Protein 9CG2 (pdb70)

Sequence (358 aa):
HMYELTEDFKLRKITKYELDGVDEREDLLVIPPSSKAGPCGNGCLFCYLLQNPPEMIYRVARHDTLNDPTLEERIRRYARKHYDLWIRVTDTSGNVKFDENRIKSLYEAGLDEIQISVHTTKKDVRIKLMRNRHAGKLIDLLPLVAKHFRTIADIILTPGFNVDDIGEIIEDLDSMGVHEVRLFPVGVTKYNRFEIRPLTKEELSYVKEVALEKDKELGIKVVIPPIFLALLGEFTTGLEPFNIEPEFPTYIFTGELAYPEMKRLFPRIKVVMVKNEFFGGNIGTAGLLTGRDVLREVERLPEVDFGLILLPELMFYGDMTLDGWRRQDLFSSKILIEKGYIVETALEPTEIPKVIEKIS

Nearest PDB structures (foldseek):
  7qbt-assembly2_B  TM=7.310E-01  e=9.230E-13  Methanosarcina acetivorans
  7qbu-assembly2_B  TM=7.256E-01  e=9.230E-13  Methanosarcina acetivorans
  7qbt-assembly3_C  TM=7.275E-01  e=2.037E-12  Methanosarcina acetivorans
  7qbv-assembly2_B  TM=7.114E-01  e=1.178E-12  Methanosarcina acetivorans
  7qbv-assembly4_D  TM=7.253E-01  e=6.095E-12  Methanosarcina acetivorans

InterPro domains:
  IPR006638 Elp3/MiaA/NifB-like, radical SAM core domain [SM00729] (29-208)
  IPR007549 Domain of unknown function DUF512 [PF04459] (248-331)
  IPR013785 Aldolase-type TIM barrel [G3DSA:3.20.20.70] (63-224)
  IPR014494 Predicted Fe-S oxidoreductase, NifB/MoaA-like family, euryarchaeota type [PIRSF018654] (4-357)
  IPR045375 Putative radical SAM, middle domain [PF19238] (37-162)
  IPR058240 Radical SAM superfamily [SSF102114] (39-202)

B-factor: mean 23.6, std 13.21, range [7.97, 91.38]

Structure (mmCIF, N/CA/C/O backbone):
data_9CG2
#
_entry.id   9CG2
#
_cell.length_a   50.882
_cell.length_b   80.454
_cell.length_c   98.431
_cell.angle_alpha   90.00
_cell.angle_beta   90.00
_cell.angle_gamma   90.00
#
_symmetry.space_group_name_H-M   'P 2 21 21'
#
loop_
_entity.id
_entity.type
_entity.pdbx_description
1 polymer 'Elp3/MiaA/NifB-like radical SAM core domain-containing protein'
2 non-polymer 'POTASSIUM ION'
3 non-polymer COBALAMIN
4 non-polymer "5'-DEOXYADENOSINE"
5 non-polymer 'IRON/SULFUR CLUSTER'
6 non-polymer S-ADENOSYL-L-HOMOCYSTEINE
7 water water
#
loop_
_atom_site.group_PDB
_atom_site.id
_atom_site.type_symbol
_atom_site.label_atom_id
_atom_site.label_alt_id
_atom_site.label_comp_id
_atom_site.label_asym_id
_atom_site.label_entity_id
_atom_site.label_seq_id
_atom_site.pdbx_PDB_ins_code
_atom_site.Cartn_x
_atom_site.Cartn_y
_atom_site.Cartn_z
_atom_site.occupancy
_atom_site.B_iso_or_equiv
_atom_site.auth_seq_id
_atom_site.auth_comp_id
_atom_site.auth_asym_id
_atom_site.auth_atom_id
_atom_site.pdbx_PDB_model_num
ATOM 1 N N . HIS A 1 1 ? 16.261 3.071 27.499 1.00 39.32 0 HIS A N 1
ATOM 2 C CA . HIS A 1 1 ? 16.507 2.199 28.642 1.00 48.00 0 HIS A CA 1
ATOM 3 C C . HIS A 1 1 ? 17.264 2.924 29.756 1.00 43.29 0 HIS A C 1
ATOM 4 O O . HIS A 1 1 ? 18.481 2.799 29.887 1.00 39.41 0 HIS A O 1
ATOM 11 N N . MET A 1 2 ? 16.529 3.686 30.558 1.00 32.03 1 MET A N 1
ATOM 12 C CA . MET A 1 2 ? 17.106 4.524 31.596 1.00 33.11 1 MET A CA 1
ATOM 13 C C . MET A 1 2 ? 16.154 4.534 32.776 1.00 21.43 1 MET A C 1
ATOM 14 O O . MET A 1 2 ? 15.081 3.927 32.739 1.00 33.52 1 MET A O 1
ATOM 19 N N . TYR A 1 3 ? 16.523 5.274 33.813 1.00 19.23 2 TYR A N 1
ATOM 20 C CA . TYR A 1 3 ? 15.732 5.291 35.030 1.00 27.93 2 TYR A CA 1
ATOM 21 C C . TYR A 1 3 ? 15.625 6.712 35.556 1.00 29.27 2 TYR A C 1
ATOM 22 O O . TYR A 1 3 ? 16.496 7.554 35.313 1.00 24.17 2 TYR A O 1
ATOM 31 N N . GLU A 1 4 ? 14.548 6.972 36.288 1.00 20.28 3 GLU A N 1
ATOM 32 C CA . GLU A 1 4 ? 14.460 8.176 37.090 1.00 21.24 3 GLU A CA 1
ATOM 33 C C . GLU A 1 4 ? 14.044 7.797 38.503 1.00 32.05 3 GLU A C 1
ATOM 34 O O . GLU A 1 4 ? 13.461 6.734 38.744 1.00 27.20 3 GLU A O 1
ATOM 40 N N . LEU A 1 5 ? 14.396 8.665 39.445 1.00 19.20 4 LEU A N 1
ATOM 41 C CA . LEU A 1 5 ? 14.009 8.477 40.833 1.00 24.03 4 LEU A CA 1
ATOM 42 C C . LEU A 1 5 ? 12.599 9.021 41.039 1.00 38.61 4 LEU A C 1
ATOM 43 O O . LEU A 1 5 ? 12.277 10.112 40.558 1.00 33.98 4 LEU A O 1
ATOM 48 N N . THR A 1 6 ? 11.758 8.255 41.732 1.00 27.91 5 THR A N 1
ATOM 49 C CA . THR A 1 6 ? 10.390 8.661 42.021 1.00 32.08 5 THR A CA 1
ATOM 50 C C . THR A 1 6 ? 10.342 9.483 43.304 1.00 37.37 5 THR A C 1
ATOM 51 O O . THR A 1 6 ? 11.323 9.594 44.043 1.00 32.97 5 THR A O 1
ATOM 55 N N . GLU A 1 7 ? 9.162 10.051 43.572 1.00 32.71 6 GLU A N 1
ATOM 56 C CA . GLU A 1 7 ? 8.978 10.851 44.778 1.00 37.80 6 GLU A CA 1
ATOM 57 C C . GLU A 1 7 ? 9.258 10.041 46.037 1.00 39.53 6 GLU A C 1
ATOM 58 O O . GLU A 1 7 ? 9.775 10.581 47.022 1.00 40.07 6 GLU A O 1
ATOM 64 N N . ASP A 1 8 ? 8.936 8.747 46.026 1.00 47.14 7 ASP A N 1
ATOM 65 C CA . ASP A 1 8 ? 9.183 7.881 47.172 1.00 49.26 7 ASP A CA 1
ATOM 66 C C . ASP A 1 8 ? 10.493 7.104 47.044 1.00 49.11 7 ASP A C 1
ATOM 67 O O . ASP A 1 8 ? 10.613 5.993 47.576 1.00 48.09 7 ASP A O 1
ATOM 72 N N . PHE A 1 9 ? 11.471 7.670 46.331 1.00 32.86 8 PHE A N 1
ATOM 73 C CA . PHE A 1 9 ? 12.848 7.183 46.309 1.00 34.37 8 PHE A CA 1
ATOM 74 C C . PHE A 1 9 ? 12.973 5.804 45.665 1.00 36.12 8 PHE A C 1
ATOM 75 O O . PHE A 1 9 ? 13.891 5.046 45.987 1.00 42.24 8 PHE A O 1
ATOM 83 N N . LYS A 1 10 ? 12.069 5.460 44.754 1.00 27.53 9 LYS A N 1
ATOM 84 C CA . LYS A 1 10 ? 12.153 4.216 44.001 1.00 34.92 9 LYS A CA 1
ATOM 85 C C . LYS A 1 10 ? 12.601 4.500 42.570 1.00 35.22 9 LYS A C 1
ATOM 86 O O . LYS A 1 10 ? 12.598 5.644 42.111 1.00 35.20 9 LYS A O 1
ATOM 92 N N . LEU A 1 11 ? 13.007 3.442 41.868 1.00 36.26 10 LEU A N 1
ATOM 93 C CA . LEU A 1 11 ? 13.392 3.555 40.467 1.00 34.33 10 LEU A CA 1
ATOM 94 C C . LEU A 1 11 ? 12.177 3.399 39.567 1.00 40.16 10 LEU A C 1
ATOM 95 O O . LEU A 1 11 ? 11.253 2.638 39.862 1.00 35.81 10 LEU A O 1
ATOM 100 N N . ARG A 1 12 ? 12.198 4.122 38.451 1.00 31.19 11 ARG A N 1
ATOM 101 C CA . ARG A 1 12 ? 11.161 4.032 37.434 1.00 31.92 11 ARG A CA 1
ATOM 102 C C . ARG A 1 12 ? 11.838 4.078 36.075 1.00 39.98 11 ARG A C 1
ATOM 103 O O . ARG A 1 12 ? 12.513 5.062 35.754 1.00 29.20 11 ARG A O 1
ATOM 111 N N . LYS A 1 13 ? 11.669 3.017 35.287 1.00 35.58 12 LYS A N 1
ATOM 112 C CA . LYS A 1 13 ? 12.210 2.996 33.934 1.00 29.27 12 LYS A CA 1
ATOM 113 C C . LYS A 1 13 ? 11.568 4.089 33.093 1.00 36.43 12 LYS A C 1
ATOM 114 O O . LYS A 1 13 ? 10.365 4.346 33.195 1.00 31.97 12 LYS A O 1
ATOM 120 N N . ILE A 1 14 ? 12.389 4.750 32.270 1.00 28.07 13 ILE A N 1
ATOM 121 C CA . ILE A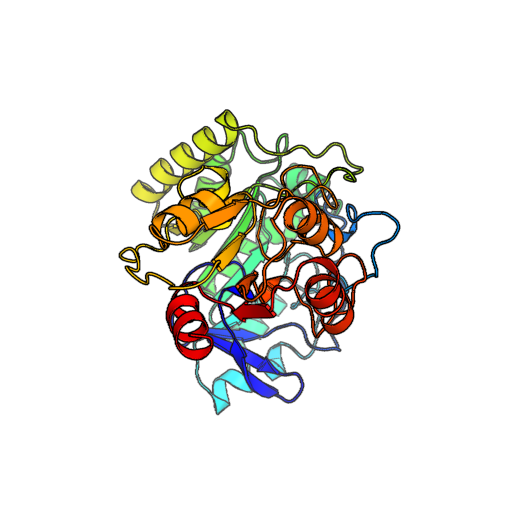 1 14 ? 11.935 5.776 31.343 1.00 29.96 13 ILE A CA 1
ATOM 122 C C . ILE A 1 14 ? 12.586 5.526 29.991 1.00 25.89 13 ILE A C 1
ATOM 123 O O . ILE A 1 14 ? 13.480 4.690 29.846 1.00 33.21 13 ILE A O 1
ATOM 128 N N . THR A 1 15 ? 12.123 6.277 28.999 1.00 30.36 14 THR A N 1
ATOM 129 C CA . THR A 1 15 ? 12.651 6.240 27.644 1.00 35.00 14 THR A CA 1
ATOM 130 C C . THR A 1 15 ? 13.136 7.632 27.258 1.00 22.63 14 THR A C 1
ATOM 131 O O . THR A 1 15 ? 12.827 8.629 27.916 1.00 23.02 14 THR A O 1
ATOM 135 N N . LYS A 1 16 ? 13.893 7.692 26.161 1.00 18.82 15 LYS A N 1
ATOM 136 C CA . LYS A 1 16 ? 14.353 8.976 25.648 1.00 24.06 15 LYS A CA 1
ATOM 137 C C . LYS A 1 16 ? 13.195 9.881 25.241 1.00 27.57 15 LYS A C 1
ATOM 138 O O . LYS A 1 16 ? 13.386 11.097 25.118 1.00 22.20 15 LYS A O 1
ATOM 144 N N . TYR A 1 17 ? 11.997 9.321 25.047 1.00 22.24 16 TYR A N 1
ATOM 145 C CA . TYR A 1 17 ? 10.836 10.139 24.719 1.00 23.32 16 TYR A CA 1
ATOM 146 C C . TYR A 1 17 ? 10.342 10.962 25.904 1.00 22.52 16 TYR A C 1
ATOM 147 O O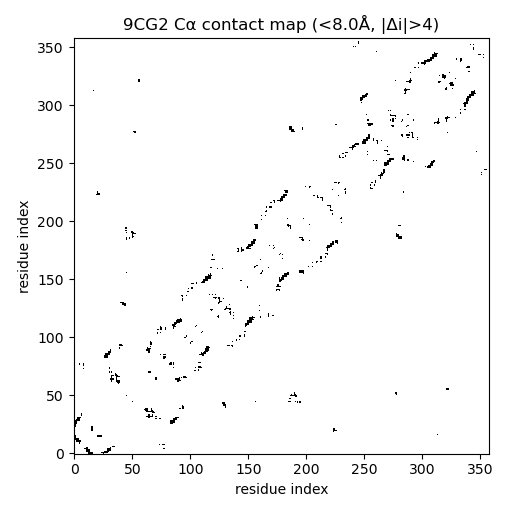 . TYR A 1 17 ? 9.560 11.894 25.704 1.00 28.23 16 TYR A O 1
ATOM 156 N N . GLU A 1 18 ? 10.779 10.656 27.123 1.00 20.95 17 GLU A N 1
ATOM 157 C CA . GLU A 1 18 ? 10.475 11.514 28.261 1.00 26.89 17 GLU A CA 1
ATOM 158 C C . GLU A 1 18 ? 11.595 12.497 28.566 1.00 26.21 17 GLU A C 1
ATOM 159 O O . GLU A 1 18 ? 11.462 13.292 29.501 1.00 21.62 17 GLU A O 1
ATOM 165 N N . LEU A 1 19 ? 12.692 12.446 27.810 1.00 19.81 18 LEU A N 1
ATOM 166 C CA . LEU A 1 19 ? 13.780 13.407 27.922 1.00 18.86 18 LEU A CA 1
ATOM 167 C C . LEU A 1 19 ? 13.918 14.140 26.598 1.00 23.85 18 LEU A C 1
ATOM 168 O O . LEU A 1 19 ? 12.915 14.401 25.924 1.00 26.68 18 LEU A O 1
ATOM 173 N N . ASP A 1 20 ? 15.150 14.445 26.199 1.00 25.51 19 ASP A N 1
ATOM 174 C CA . ASP A 1 20 ? 15.391 15.248 25.004 1.00 27.73 19 ASP A CA 1
ATOM 175 C C . ASP A 1 20 ? 15.641 14.403 23.752 1.00 23.42 19 ASP A C 1
ATOM 176 O O . ASP A 1 20 ? 16.041 14.951 22.718 1.00 32.28 19 ASP A O 1
ATOM 181 N N . GLY A 1 21 ? 15.422 13.088 23.819 1.00 20.08 20 GLY A N 1
ATOM 182 C CA . GLY A 1 21 ? 15.503 12.236 22.650 1.00 25.10 20 GLY A CA 1
ATOM 183 C C . GLY A 1 21 ? 16.874 11.662 22.345 1.00 30.53 20 GLY A C 1
ATOM 184 O O . GLY A 1 21 ? 16.978 10.757 21.501 1.00 21.46 20 GLY A O 1
ATOM 185 N N . VAL A 1 22 ? 17.922 12.155 23.007 1.00 18.60 21 VAL A N 1
ATOM 186 C CA . VAL A 1 22 ? 19.283 11.696 22.763 1.00 15.71 21 VAL A CA 1
ATOM 187 C C . VAL A 1 22 ? 19.482 10.311 23.369 1.00 21.69 21 VAL A C 1
ATOM 188 O O . VAL A 1 22 ? 19.033 10.034 24.488 1.00 24.82 21 VAL A O 1
ATOM 192 N N . ASP A 1 23 ? 20.173 9.436 22.637 1.00 18.70 22 ASP A N 1
ATOM 193 C CA . ASP A 1 23 ? 20.535 8.121 23.156 1.00 22.52 22 ASP A CA 1
ATOM 194 C C . ASP A 1 23 ? 21.551 8.249 24.292 1.00 28.24 22 ASP A C 1
ATOM 195 O O . ASP A 1 23 ? 22.545 8.970 24.171 1.00 25.24 22 ASP A O 1
ATOM 200 N N . GLU A 1 24 ? 21.311 7.536 25.395 1.00 17.86 23 GLU A N 1
ATOM 201 C CA . GLU A 1 24 ? 22.111 7.685 26.607 1.00 22.50 23 GLU A CA 1
ATOM 202 C C . GLU A 1 24 ? 22.648 6.338 27.075 1.00 24.08 23 GLU A C 1
ATOM 203 O O . GLU A 1 24 ? 22.179 5.278 26.653 1.00 26.95 23 GLU A O 1
ATOM 209 N N . ARG A 1 25 ? 23.649 6.389 27.957 1.00 23.10 24 ARG A N 1
ATOM 210 C CA . ARG A 1 25 ? 24.147 5.165 28.572 1.00 25.03 24 ARG A CA 1
ATOM 211 C C . ARG A 1 25 ? 23.029 4.505 29.380 1.00 32.74 24 ARG A C 1
ATOM 212 O O . ARG A 1 25 ? 22.136 5.175 29.912 1.00 23.13 24 ARG A O 1
ATOM 220 N N . GLU A 1 26 ? 23.070 3.173 29.443 1.00 24.56 25 GLU A N 1
ATOM 221 C CA . GLU A 1 26 ? 21.962 2.407 30.004 1.00 40.41 25 GLU A CA 1
ATOM 222 C C . GLU A 1 26 ? 21.927 2.411 31.524 1.00 27.85 25 GLU A C 1
ATOM 223 O O . GLU A 1 26 ? 20.891 2.056 32.099 1.00 35.67 25 GLU A O 1
ATOM 229 N N . ASP A 1 27 ? 23.014 2.804 32.185 1.00 19.92 26 ASP A N 1
ATOM 230 C CA . ASP A 1 27 ? 23.005 2.996 33.625 1.00 25.28 26 ASP A CA 1
ATOM 231 C C . ASP A 1 27 ? 22.623 4.424 34.039 1.00 23.84 26 ASP A C 1
ATOM 232 O O . ASP A 1 27 ? 22.871 4.808 35.188 1.00 22.67 26 ASP A O 1
ATOM 237 N N . LEU A 1 28 ? 22.017 5.211 33.150 1.00 21.48 27 LEU A N 1
ATOM 238 C CA . LEU A 1 28 ? 21.651 6.580 33.507 1.00 19.34 27 LEU A CA 1
ATOM 239 C C . LEU A 1 28 ? 20.475 6.613 34.482 1.00 21.08 27 LEU A C 1
ATOM 240 O O . LEU A 1 28 ? 19.445 5.971 34.251 1.00 19.55 27 LEU A O 1
ATOM 245 N N . LEU A 1 29 ? 20.626 7.384 35.565 1.00 16.32 28 LEU A N 1
ATOM 246 C CA . LEU A 1 29 ? 19.542 7.649 36.513 1.00 24.17 28 LEU A CA 1
ATOM 247 C C . LEU A 1 29 ? 19.354 9.153 36.651 1.00 18.59 28 LEU A C 1
ATOM 248 O O . LEU A 1 29 ? 20.265 9.857 37.104 1.00 20.21 28 LEU A O 1
ATOM 253 N N . VAL A 1 30 ? 18.178 9.638 36.270 1.00 22.99 29 VAL A 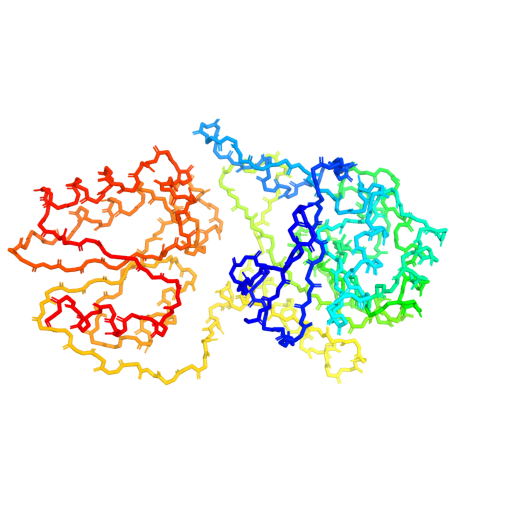N 1
ATOM 254 C CA . VAL A 1 30 ? 17.844 11.057 36.333 1.00 18.25 29 VAL A CA 1
ATOM 255 C C . VAL A 1 30 ? 17.185 11.358 37.671 1.00 23.27 29 VAL A C 1
ATOM 256 O O . VAL A 1 30 ? 16.253 10.657 38.075 1.00 23.84 29 VAL A O 1
ATOM 260 N N . ILE A 1 31 ? 17.663 12.394 38.363 1.00 15.99 30 ILE A N 1
ATOM 261 C CA . ILE A 1 31 ? 17.038 12.813 39.619 1.00 20.34 30 ILE A CA 1
ATOM 262 C C . ILE A 1 31 ? 16.131 14.000 39.316 1.00 30.53 30 ILE A C 1
ATOM 263 O O . ILE A 1 31 ? 16.610 15.140 39.254 1.00 28.64 30 ILE A O 1
ATOM 268 N N . PRO A 1 32 ? 14.839 13.789 39.106 1.00 21.90 31 PRO A N 1
ATOM 269 C CA . PRO A 1 32 ? 13.971 14.888 38.700 1.00 27.44 31 PRO A CA 1
ATOM 270 C C . PRO A 1 32 ? 13.614 15.744 39.899 1.00 22.35 31 PRO A C 1
ATOM 271 O O . PRO A 1 32 ? 13.889 15.358 41.046 1.00 26.23 31 PRO A O 1
ATOM 275 N N . PRO A 1 33 ? 13.031 16.922 39.686 1.00 28.80 32 PRO A N 1
ATOM 276 C CA . PRO A 1 33 ? 12.582 17.718 40.834 1.00 40.50 32 PRO A CA 1
ATOM 277 C C . PRO A 1 33 ? 11.462 17.001 41.570 1.00 26.33 32 PRO A C 1
ATOM 278 O O . PRO A 1 33 ? 10.611 16.358 40.955 1.00 29.75 32 PRO A O 1
ATOM 282 N N . SER A 1 34 ? 11.490 17.081 42.899 1.00 26.88 33 SER A N 1
ATOM 283 C CA . SER A 1 34 ? 10.429 16.504 43.713 1.00 39.68 33 SER A CA 1
ATOM 284 C C . SER A 1 34 ? 9.277 17.503 43.820 1.00 37.35 33 SER A C 1
ATOM 285 O O . SER A 1 34 ? 9.262 18.545 43.159 1.00 38.37 33 SER A O 1
ATOM 288 N N . SER A 1 35 ? 8.287 17.190 44.655 1.00 41.03 34 SER A N 1
ATOM 289 C CA . SER A 1 35 ? 7.203 18.134 44.890 1.00 47.96 34 SER A CA 1
ATOM 290 C C . SER A 1 35 ? 7.654 19.323 45.725 1.00 46.10 34 SER A C 1
ATOM 291 O O . SER A 1 35 ? 7.005 20.372 45.685 1.00 50.68 34 SER A O 1
ATOM 294 N N . LYS A 1 36 ? 8.759 19.188 46.460 1.00 43.80 35 LYS A N 1
ATOM 295 C CA . LYS A 1 36 ? 9.316 20.266 47.268 1.00 50.67 35 LYS A CA 1
ATOM 296 C C . LYS A 1 36 ? 10.092 21.295 46.448 1.00 38.03 35 LYS A C 1
ATOM 297 O O . LYS A 1 36 ? 10.706 22.196 47.035 1.00 43.43 35 LYS A O 1
ATOM 303 N N . ALA A 1 37 ? 10.075 21.190 45.121 1.00 40.41 36 ALA A N 1
ATOM 304 C CA . ALA A 1 37 ? 10.877 22.047 44.255 1.00 36.34 36 ALA A CA 1
ATOM 305 C C . ALA A 1 37 ? 10.100 23.288 43.834 1.00 41.27 36 ALA A C 1
ATOM 306 O O . ALA A 1 37 ? 8.917 23.210 43.492 1.00 40.58 36 ALA A O 1
ATOM 308 N N . GLY A 1 38 ? 10.787 24.429 43.834 1.00 41.43 37 GLY A N 1
ATOM 309 C CA . GLY A 1 38 ? 10.198 25.681 43.421 1.00 42.47 37 GLY A CA 1
ATOM 310 C C . GLY A 1 38 ? 10.492 26.019 41.971 1.00 43.57 37 GLY A C 1
ATOM 311 O O . GLY A 1 38 ? 10.941 25.175 41.186 1.00 43.86 37 GLY A O 1
ATOM 312 N N . PRO A 1 39 ? 10.241 27.268 41.589 1.00 49.18 38 PRO A N 1
ATOM 313 C CA . PRO A 1 39 ? 10.346 27.653 40.178 1.00 42.64 38 PRO A CA 1
ATOM 314 C C . PRO A 1 39 ? 11.770 27.994 39.747 1.00 45.52 38 PRO A C 1
ATOM 315 O O . PRO A 1 39 ? 12.712 28.063 40.542 1.00 29.84 38 PRO A O 1
ATOM 319 N N . CYS A 1 40 ? 11.899 28.228 38.438 1.00 30.40 39 CYS A N 1
ATOM 320 C CA . CYS A 1 40 ? 13.188 28.490 37.808 1.00 33.96 39 CYS A CA 1
ATOM 321 C C . CYS A 1 40 ? 13.702 29.907 38.034 1.00 30.11 39 CYS A C 1
ATOM 322 O O . CYS A 1 40 ? 14.903 30.147 37.852 1.00 29.67 39 CYS A O 1
ATOM 325 N N . GLY A 1 41 ? 12.829 30.850 38.388 1.00 33.93 40 GLY A N 1
ATOM 326 C CA . GLY A 1 41 ? 13.247 32.230 38.557 1.00 29.17 40 GLY A CA 1
ATOM 327 C C . GLY A 1 41 ? 13.569 32.980 37.281 1.00 25.35 40 GLY A C 1
ATOM 328 O O . GLY A 1 41 ? 14.177 34.053 37.351 1.00 20.40 40 GLY A O 1
ATOM 329 N N . ASN A 1 42 ? 13.184 32.457 36.118 1.00 23.21 41 ASN A N 1
ATOM 330 C CA . ASN A 1 42 ? 13.447 33.119 34.847 1.00 27.45 41 ASN A CA 1
ATOM 331 C C . ASN A 1 42 ? 12.139 33.475 34.154 1.00 28.63 41 ASN A C 1
ATOM 332 O O . ASN A 1 42 ? 11.051 33.045 34.546 1.00 32.86 41 ASN A O 1
ATOM 337 N N . GLY A 1 43 ? 12.272 34.259 33.094 1.00 22.34 42 GLY A N 1
ATOM 338 C CA . GLY A 1 43 ? 11.207 34.458 32.145 1.00 17.22 42 GLY A CA 1
ATOM 339 C C . GLY A 1 43 ? 11.785 34.424 30.749 1.00 20.79 42 GLY A C 1
ATOM 340 O O . GLY A 1 43 ? 11.788 35.442 30.045 1.00 15.62 42 GLY A O 1
ATOM 341 N N . CYS A 1 44 ? 12.290 33.254 30.352 1.00 17.39 43 CYS A N 1
ATOM 342 C CA . CYS A 1 44 ? 12.933 33.109 29.053 1.00 15.18 43 CYS A CA 1
ATOM 343 C C . CYS A 1 44 ? 11.981 33.524 27.939 1.00 12.39 43 CYS A C 1
ATOM 344 O O . CYS A 1 44 ? 10.806 33.150 27.938 1.00 17.18 43 CYS A O 1
ATOM 347 N N . LEU A 1 45 ? 12.507 34.285 26.977 1.00 14.13 44 LEU A N 1
ATOM 348 C CA . LEU A 1 45 ? 11.668 34.820 25.904 1.00 22.34 44 LEU A CA 1
ATOM 349 C C . LEU A 1 45 ? 11.049 33.716 25.057 1.00 23.79 44 LEU A C 1
ATOM 350 O O . LEU A 1 45 ? 9.952 33.897 24.517 1.00 15.68 44 LEU A O 1
ATOM 355 N N . PHE A 1 46 ? 11.741 32.584 24.899 1.00 14.15 45 PHE A N 1
ATOM 356 C CA . PHE A 1 46 ? 11.199 31.459 24.149 1.00 16.64 45 PHE A CA 1
ATOM 357 C C . PHE A 1 46 ? 10.368 30.509 25.002 1.00 21.34 45 PHE A C 1
ATOM 358 O O . PHE A 1 46 ? 9.954 29.459 24.495 1.00 19.45 45 PHE A O 1
ATOM 366 N N . CYS A 1 47 ? 10.144 30.825 26.279 1.00 16.74 46 CYS A N 1
ATOM 367 C CA . CYS A 1 47 ? 9.532 29.856 27.184 1.00 15.99 46 CYS A CA 1
ATOM 368 C C . CYS A 1 47 ? 8.249 29.290 26.591 1.00 17.63 46 CYS A C 1
ATOM 369 O O . CYS A 1 47 ? 7.292 30.027 26.330 1.00 15.99 46 CYS A O 1
ATOM 372 N N . TYR A 1 48 ? 8.230 27.971 26.389 1.00 13.20 47 TYR A N 1
ATOM 373 C CA . TYR A 1 48 ? 7.055 27.348 25.789 1.00 20.35 47 TYR A CA 1
ATOM 374 C C . TYR A 1 48 ? 5.792 27.638 26.593 1.00 27.30 47 TYR A C 1
ATOM 375 O O . TYR A 1 48 ? 4.707 27.746 26.013 1.00 21.63 47 TYR A O 1
ATOM 384 N N . LEU A 1 49 ? 5.918 27.812 27.916 1.00 26.03 48 LEU A N 1
ATOM 385 C CA . LEU A 1 49 ? 4.754 28.087 28.754 1.00 31.77 48 LEU A CA 1
ATOM 386 C C . LEU A 1 49 ? 4.046 29.371 28.357 1.00 24.30 48 LEU A C 1
ATOM 387 O O . LEU A 1 49 ? 2.849 29.515 28.619 1.00 33.52 48 LEU A O 1
ATOM 392 N N . LEU A 1 50 ? 4.753 30.285 27.702 1.00 22.40 49 LEU A N 1
ATOM 393 C CA . LEU A 1 50 ? 4.249 31.608 27.373 1.00 20.54 49 LEU A CA 1
ATOM 394 C C . LEU A 1 50 ? 3.729 31.721 25.948 1.00 20.36 49 LEU A C 1
ATOM 395 O O . LEU A 1 50 ? 3.298 32.809 25.548 1.00 20.92 49 LEU A O 1
ATOM 400 N N . GLN A 1 51 ? 3.757 30.630 25.171 1.00 18.46 50 GLN A N 1
ATOM 401 C CA . GLN A 1 51 ? 3.311 30.666 23.780 1.00 19.63 50 GLN A CA 1
ATOM 402 C C . GLN A 1 51 ? 2.338 29.529 23.458 1.00 23.66 50 GLN A C 1
ATOM 403 O O . GLN A 1 51 ? 2.203 29.145 22.290 1.00 20.29 50 GLN A O 1
ATOM 409 N N . ASN A 1 52 ? 1.663 28.974 24.462 1.00 18.98 51 ASN A N 1
ATOM 410 C CA . ASN A 1 52 ? 0.585 28.029 24.221 1.00 18.72 51 ASN A CA 1
ATOM 411 C C . ASN A 1 52 ? -0.665 28.750 23.717 1.00 23.37 51 ASN A C 1
ATOM 412 O O . ASN A 1 52 ? -0.835 29.950 23.944 1.00 20.60 51 ASN A O 1
ATOM 417 N N . PRO A 1 53 ? -1.548 28.044 23.011 1.00 27.32 52 PRO A N 1
ATOM 418 C CA . PRO A 1 53 ? -2.803 28.667 22.586 1.00 27.26 52 PRO A CA 1
ATOM 419 C C . PRO A 1 53 ? -3.602 29.134 23.786 1.00 26.85 52 PRO A C 1
ATOM 420 O O . PRO A 1 53 ? -3.517 28.543 24.879 1.00 26.14 52 PRO A O 1
ATOM 424 N N . PRO A 1 54 ? -4.394 30.203 23.630 1.00 31.11 53 PRO A N 1
ATOM 425 C CA . PRO A 1 54 ? -5.020 30.841 24.806 1.00 34.15 53 PRO A CA 1
ATOM 426 C C . PRO A 1 54 ? -5.954 29.932 25.575 1.00 39.01 53 PRO A C 1
ATOM 427 O O . PRO A 1 54 ? -6.148 30.123 26.782 1.00 32.42 53 PRO A O 1
ATOM 431 N N . GLU A 1 55 ? -6.548 28.950 24.912 1.00 53.54 54 GLU A N 1
ATOM 432 C CA . GLU A 1 55 ? -7.476 28.055 25.582 1.00 55.63 54 GLU A CA 1
ATOM 433 C C . GLU A 1 55 ? -6.917 26.643 25.542 1.00 60.31 54 GLU A C 1
ATOM 434 O O . GLU A 1 55 ? -7.559 25.723 25.024 1.00 75.54 54 GLU A O 1
ATOM 440 N N . MET A 1 56 ? -5.699 26.476 26.047 1.00 39.76 55 MET A N 1
ATOM 441 C CA . MET A 1 56 ? -5.118 25.166 26.285 1.00 39.61 55 MET A CA 1
ATOM 442 C C . MET A 1 56 ? -5.077 24.912 27.783 1.00 42.67 55 MET A C 1
ATOM 443 O O . MET A 1 56 ? -4.735 25.806 28.563 1.00 51.65 55 MET A O 1
ATOM 448 N N . ILE A 1 57 ? -5.443 23.694 28.180 1.00 43.91 56 ILE A N 1
ATOM 449 C CA . ILE A 1 57 ? -5.437 23.324 29.591 1.00 51.43 56 ILE A CA 1
ATOM 450 C C . ILE A 1 57 ? -4.003 23.341 30.107 1.00 50.63 56 ILE A C 1
ATOM 451 O O . ILE A 1 57 ? -3.108 22.707 29.528 1.00 48.40 56 ILE A O 1
ATOM 456 N N . TYR A 1 58 ? -3.774 24.098 31.184 1.00 57.98 57 TYR A N 1
ATOM 457 C CA . TYR A 1 58 ? -2.434 24.251 31.738 1.00 69.60 57 TYR A CA 1
ATOM 458 C C . TYR A 1 58 ? -1.895 22.904 32.209 1.00 76.59 57 TYR A C 1
ATOM 459 O O . TYR A 1 58 ? -2.634 22.067 32.737 1.00 81.48 57 TYR A O 1
ATOM 468 N N . ARG A 1 59 ? -0.584 22.698 32.015 1.00 72.88 58 ARG A N 1
ATOM 469 C CA . ARG A 1 59 ? 0.035 21.403 32.239 1.00 69.33 58 ARG A CA 1
ATOM 470 C C . ARG A 1 59 ? 0.925 21.482 33.476 1.00 73.64 58 ARG A C 1
ATOM 471 O O . ARG A 1 59 ? 0.405 21.448 34.606 1.00 78.41 58 ARG A O 1
ATOM 479 N N . VAL A 1 60 ? 2.239 21.583 33.327 1.00 72.44 59 VAL A N 1
ATOM 480 C CA . VAL A 1 60 ? 3.166 21.438 34.442 1.00 81.23 59 VAL A CA 1
ATOM 481 C C . VAL A 1 60 ? 3.655 22.814 34.885 1.00 87.45 59 VAL A C 1
ATOM 482 O O . VAL A 1 60 ? 3.470 23.818 34.199 1.00 89.49 59 VAL A O 1
ATOM 486 N N . ALA A 1 61 ? 4.302 22.863 36.049 1.00 78.36 60 ALA A N 1
ATOM 487 C CA . ALA A 1 61 ? 4.792 24.112 36.617 1.00 71.97 60 ALA A CA 1
ATOM 488 C C . ALA A 1 61 ? 6.167 24.455 36.037 1.00 69.31 60 ALA A C 1
ATOM 489 O O . ALA A 1 61 ? 6.651 23.823 35.093 1.00 67.60 60 ALA A O 1
ATOM 491 N N . ARG A 1 62 ? 6.813 25.471 36.608 1.00 68.21 61 ARG A N 1
ATOM 492 C CA . ARG A 1 62 ? 8.126 25.931 36.146 1.00 62.43 61 ARG A CA 1
ATOM 493 C C . ARG A 1 62 ? 9.239 25.358 37.028 1.00 58.22 61 ARG A C 1
ATOM 494 O O . ARG A 1 62 ? 10.075 26.075 37.574 1.00 61.04 61 ARG A O 1
ATOM 502 N N . HIS A 1 63 ? 9.244 24.030 37.131 1.00 68.21 62 HIS A N 1
ATOM 503 C CA . HIS A 1 63 ? 10.135 23.305 38.034 1.00 55.25 62 HIS A CA 1
ATOM 504 C C . HIS A 1 63 ? 11.610 23.475 37.655 1.00 48.44 62 HIS A C 1
ATOM 505 O O . HIS A 1 63 ? 11.982 23.359 36.482 1.00 60.68 62 HIS A O 1
ATOM 512 N N . ASP A 1 64 ? 12.447 23.754 38.655 1.00 21.35 63 ASP A N 1
ATOM 513 C CA . ASP A 1 64 ? 13.902 23.754 38.522 1.00 23.60 63 ASP A CA 1
ATOM 514 C C . ASP A 1 64 ? 14.453 22.780 39.553 1.00 17.85 63 ASP A C 1
ATOM 515 O O . ASP A 1 64 ? 14.234 22.959 40.756 1.00 15.05 63 ASP A O 1
ATOM 520 N N . THR A 1 65 ? 15.167 21.751 39.081 1.00 17.40 64 THR A N 1
ATOM 521 C CA . THR A 1 65 ? 15.600 20.677 39.973 1.00 15.37 64 THR A CA 1
ATOM 522 C C . THR A 1 65 ? 16.395 21.210 41.154 1.00 18.70 64 THR A C 1
ATOM 523 O O . THR A 1 65 ? 16.238 20.727 42.286 1.00 16.49 64 THR A O 1
ATOM 527 N N . LEU A 1 66 ? 17.248 22.212 40.919 1.00 13.68 65 LEU A N 1
ATOM 528 C CA . LEU A 1 66 ? 18.064 22.747 41.999 1.00 14.14 65 LEU A CA 1
ATOM 529 C C . LEU A 1 66 ? 17.238 23.481 43.046 1.00 17.76 65 LEU A C 1
ATOM 530 O O . LEU A 1 66 ? 17.723 23.697 44.162 1.00 20.81 65 LEU A O 1
ATOM 535 N N . ASN A 1 67 ? 15.991 23.834 42.738 1.00 18.58 66 ASN A N 1
ATOM 536 C CA . ASN A 1 67 ? 15.188 24.553 43.719 1.00 16.15 66 ASN A CA 1
ATOM 537 C C . ASN A 1 67 ? 14.472 23.586 44.659 1.00 24.93 66 ASN A C 1
ATOM 538 O O . ASN A 1 67 ? 13.409 23.898 45.203 1.00 24.43 66 ASN A O 1
ATOM 543 N N . ASP A 1 68 ? 15.053 22.415 44.863 1.00 28.84 67 ASP A N 1
ATOM 544 C CA . ASP A 1 68 ? 14.539 21.411 45.794 1.00 20.89 67 ASP A CA 1
ATOM 545 C C . ASP A 1 68 ? 15.577 21.210 46.894 1.00 24.63 67 ASP A C 1
ATOM 546 O O . ASP A 1 68 ? 16.699 20.752 46.606 1.00 22.44 67 ASP A O 1
ATOM 551 N N . PRO A 1 69 ? 15.293 21.566 48.149 1.00 27.41 68 PRO A N 1
ATOM 552 C CA . PRO A 1 69 ? 16.321 21.413 49.193 1.00 23.49 68 PRO A CA 1
ATOM 553 C C . PRO A 1 69 ? 16.619 19.960 49.546 1.00 20.16 68 PRO A C 1
ATOM 554 O O . PRO A 1 69 ? 17.666 19.690 50.147 1.00 24.67 68 PRO A O 1
ATOM 558 N N . THR A 1 70 ? 15.757 19.017 49.176 1.00 24.38 69 THR A N 1
ATOM 559 C CA . THR A 1 70 ? 15.983 17.594 49.415 1.00 28.91 69 THR A CA 1
ATOM 560 C C . THR A 1 70 ? 16.808 16.925 48.316 1.00 35.11 69 THR A C 1
ATOM 561 O O . THR A 1 70 ? 16.920 15.692 48.307 1.00 20.17 69 THR A O 1
ATOM 565 N N . LEU A 1 71 ? 17.375 17.703 47.389 1.00 20.60 70 LEU A N 1
ATOM 566 C CA . LEU A 1 71 ? 18.076 17.115 46.251 1.00 18.95 70 LEU A CA 1
ATOM 567 C C . LEU A 1 71 ? 19.255 16.263 46.701 1.00 18.45 70 LEU A C 1
ATOM 568 O O . LEU A 1 71 ? 19.418 15.124 46.249 1.00 18.83 70 LEU A O 1
ATOM 573 N N . GLU A 1 72 ? 20.101 16.815 47.571 1.00 18.84 71 GLU A N 1
ATOM 574 C CA . GLU A 1 72 ? 21.267 16.088 48.058 1.00 22.75 71 GLU A CA 1
ATOM 575 C C . GLU A 1 72 ? 20.862 14.768 48.697 1.00 26.10 71 GLU A C 1
ATOM 576 O O . GLU A 1 72 ? 21.455 13.722 48.414 1.00 20.51 71 GLU A O 1
ATOM 582 N N . GLU A 1 73 ? 19.848 14.806 49.570 1.00 24.19 72 GLU A N 1
ATOM 583 C CA . GLU A 1 73 ? 19.354 13.589 50.205 1.00 23.79 72 GLU A CA 1
ATOM 584 C C . GLU A 1 73 ? 18.888 12.570 49.171 1.00 23.63 72 GLU A C 1
ATOM 585 O O . GLU A 1 73 ? 19.092 11.362 49.342 1.00 24.29 72 GLU A O 1
ATOM 591 N N . ARG A 1 74 ? 18.246 13.029 48.094 1.00 20.98 73 ARG A N 1
ATOM 592 C CA . ARG A 1 74 ? 17.820 12.087 47.067 1.00 22.48 73 ARG A CA 1
ATOM 593 C C . ARG A 1 74 ? 19.015 11.545 46.290 1.00 24.93 73 ARG A C 1
ATOM 594 O O . ARG A 1 74 ? 19.028 10.368 45.905 1.00 21.42 73 ARG A O 1
ATOM 602 N N . ILE A 1 75 ? 20.034 12.381 46.063 1.00 21.13 74 ILE A N 1
ATOM 603 C CA . ILE A 1 75 ? 21.244 11.913 45.392 1.00 19.10 74 ILE A CA 1
ATOM 604 C C . ILE A 1 75 ? 21.979 10.904 46.266 1.00 20.20 74 ILE A C 1
ATOM 605 O O . ILE A 1 75 ? 22.450 9.873 45.779 1.00 20.41 74 ILE A O 1
ATOM 610 N N A ARG A 1 76 ? 22.093 11.187 47.566 0.56 21.01 75 ARG A N 1
ATOM 611 N N B ARG A 1 76 ? 22.099 11.191 47.564 0.44 21.01 75 ARG A N 1
ATOM 612 C CA A ARG A 1 76 ? 22.801 10.274 48.459 0.56 24.25 75 ARG A CA 1
ATOM 613 C CA B ARG A 1 76 ? 22.798 10.275 48.460 0.44 24.21 75 ARG A CA 1
ATOM 614 C C A ARG A 1 76 ? 22.070 8.943 48.576 0.56 25.88 75 ARG A C 1
ATOM 615 C C B ARG A 1 76 ? 22.070 8.941 48.555 0.44 25.86 75 ARG A C 1
ATOM 616 O O A ARG A 1 76 ? 22.705 7.888 48.681 0.56 25.20 75 ARG A O 1
ATOM 617 O O B ARG A 1 76 ? 22.706 7.883 48.627 0.44 25.20 75 ARG A O 1
ATOM 632 N N . TYR A 1 77 ? 20.738 8.969 48.555 1.00 22.96 76 TYR A N 1
ATOM 633 C CA . TYR A 1 77 ? 19.982 7.724 48.612 1.00 23.74 76 TYR A CA 1
ATOM 634 C C . TYR A 1 77 ? 20.218 6.900 47.355 1.00 24.98 76 TYR A C 1
ATOM 635 O O . TYR A 1 77 ? 20.455 5.689 47.424 1.00 27.71 76 TYR A O 1
ATOM 644 N N . ALA A 1 78 ? 20.185 7.556 46.195 1.00 24.93 77 ALA A N 1
ATOM 645 C CA . ALA A 1 78 ? 20.364 6.860 44.925 1.00 21.47 77 ALA A CA 1
ATOM 646 C C . ALA A 1 78 ? 21.769 6.287 44.798 1.00 23.37 77 ALA A C 1
ATOM 647 O O . ALA A 1 78 ? 21.949 5.185 44.269 1.00 29.42 77 ALA A O 1
ATOM 649 N N . ARG A 1 79 ? 22.775 7.018 45.273 1.00 21.73 78 ARG A N 1
ATOM 650 C CA . ARG A 1 79 ? 24.139 6.510 45.217 1.00 24.02 78 ARG A CA 1
ATOM 651 C C . ARG A 1 79 ? 24.285 5.247 46.062 1.00 37.16 78 ARG A C 1
ATOM 652 O O . ARG A 1 79 ? 24.889 4.262 45.622 1.00 28.32 78 ARG A O 1
ATOM 660 N N . LYS A 1 80 ? 23.700 5.244 47.260 1.00 30.08 79 LYS A N 1
ATOM 661 C CA . LYS A 1 80 ? 23.884 4.117 48.167 1.00 28.79 79 LYS A CA 1
ATOM 662 C C . LYS A 1 80 ? 23.097 2.893 47.707 1.00 27.08 79 LYS A C 1
ATOM 663 O O . LYS A 1 80 ? 23.608 1.768 47.757 1.00 33.17 79 LYS A O 1
ATOM 669 N N . HIS A 1 81 ? 21.869 3.083 47.232 1.00 25.78 80 HIS A N 1
ATOM 670 C CA . HIS A 1 81 ? 20.991 1.947 46.988 1.00 27.52 80 HIS A CA 1
ATOM 671 C C . HIS A 1 81 ? 20.969 1.462 45.543 1.00 32.37 80 HIS A C 1
ATOM 672 O O . HIS A 1 81 ? 20.523 0.336 45.302 1.00 28.06 80 HIS A O 1
ATOM 679 N N . TYR A 1 82 ? 21.443 2.255 44.579 1.00 28.75 81 TYR A N 1
ATOM 680 C CA . TYR A 1 82 ? 21.374 1.829 43.184 1.00 27.28 81 TYR A CA 1
ATOM 681 C C . TYR A 1 82 ? 22.733 1.927 42.495 1.00 30.01 81 TYR A C 1
ATOM 682 O O . TYR A 1 82 ? 23.029 1.136 41.595 1.00 26.29 81 TYR A O 1
ATOM 691 N N . ASP A 1 83 ? 23.559 2.885 42.915 1.00 24.19 82 ASP A N 1
ATOM 692 C CA . ASP A 1 83 ? 24.893 3.107 42.352 1.00 35.68 82 ASP A CA 1
ATOM 693 C C . ASP A 1 83 ? 24.863 3.145 40.818 1.00 38.83 82 ASP A C 1
ATOM 694 O O . ASP A 1 83 ? 25.681 2.525 40.136 1.00 46.06 82 ASP A O 1
ATOM 699 N N . LEU A 1 84 ? 23.896 3.882 40.275 1.00 37.96 83 LEU A N 1
ATOM 700 C CA . LEU A 1 84 ? 23.799 4.130 38.845 1.00 24.18 83 LEU A CA 1
ATOM 701 C C . LEU A 1 84 ? 24.575 5.409 38.511 1.00 24.48 83 LEU A C 1
ATOM 702 O O . LEU A 1 84 ? 25.259 5.979 39.362 1.00 20.31 83 LEU A O 1
ATOM 707 N N . TRP A 1 85 ? 24.505 5.866 37.262 1.00 23.43 84 TRP A N 1
ATOM 708 C CA . TRP A 1 85 ? 25.155 7.114 36.860 1.00 25.13 84 TRP A CA 1
ATOM 709 C C . TRP A 1 85 ? 24.134 8.240 37.025 1.00 16.53 84 TRP A C 1
ATOM 710 O O . TRP A 1 85 ? 23.168 8.326 36.266 1.00 18.32 84 TRP A O 1
ATOM 721 N N . ILE A 1 86 ? 24.347 9.090 38.025 1.00 17.01 85 ILE A N 1
ATOM 722 C CA . ILE A 1 86 ? 23.333 10.025 38.502 1.00 19.13 85 ILE A CA 1
ATOM 723 C C . ILE A 1 86 ? 23.486 11.354 37.768 1.00 19.61 85 ILE A C 1
ATOM 724 O O . ILE A 1 86 ? 24.542 11.995 37.846 1.00 15.00 85 ILE A O 1
ATOM 729 N N . ARG A 1 87 ? 22.425 11.788 37.083 1.00 14.50 86 ARG A N 1
ATOM 730 C CA . ARG A 1 87 ? 22.402 13.087 36.419 1.00 13.65 86 ARG A CA 1
ATOM 731 C C . ARG A 1 87 ? 21.304 13.970 37.007 1.00 16.13 86 ARG A C 1
ATOM 732 O O . ARG A 1 87 ? 20.191 13.503 37.275 1.00 18.38 86 ARG A O 1
ATOM 740 N N . VAL A 1 88 ? 21.604 15.255 37.176 1.00 13.11 87 VAL A N 1
ATOM 741 C CA . VAL A 1 88 ? 20.586 16.272 37.424 1.00 12.86 87 VAL A CA 1
ATOM 742 C C . VAL A 1 88 ? 20.380 17.035 36.121 1.00 12.98 87 VAL A C 1
ATOM 743 O O . VAL A 1 88 ? 21.357 17.443 35.477 1.00 13.80 87 VAL A O 1
ATOM 747 N N . THR A 1 89 ? 19.130 17.227 35.714 1.00 11.94 88 THR A N 1
ATOM 748 C CA . THR A 1 89 ? 18.851 18.052 34.540 1.00 14.38 88 THR A CA 1
ATOM 749 C C . THR A 1 89 ? 17.762 19.063 34.908 1.00 16.44 88 THR A C 1
ATOM 750 O O . THR A 1 89 ? 17.534 19.374 36.084 1.00 18.94 88 THR A O 1
ATOM 754 N N . ASP A 1 90 ? 17.106 19.629 33.894 1.00 17.88 89 ASP A N 1
ATOM 755 C CA . ASP A 1 90 ? 16.003 20.572 34.092 1.00 19.97 89 ASP A CA 1
ATOM 756 C C . ASP A 1 90 ? 16.381 21.677 35.079 1.00 16.78 89 ASP A C 1
ATOM 757 O O . ASP A 1 90 ? 15.714 21.881 36.094 1.00 14.78 89 ASP A O 1
ATOM 762 N N . THR A 1 91 ? 17.490 22.370 34.798 1.00 13.69 90 THR A N 1
ATOM 763 C CA . THR A 1 91 ? 17.926 23.493 35.623 1.00 15.58 90 THR A CA 1
ATOM 764 C C . THR A 1 91 ? 18.622 24.523 34.740 1.00 15.31 90 THR A C 1
ATOM 765 O O . THR A 1 91 ? 19.268 24.171 33.755 1.00 16.49 90 THR A O 1
ATOM 769 N N . SER A 1 92 ? 18.448 25.797 35.079 1.00 11.43 91 SER A N 1
ATOM 770 C CA . SER A 1 92 ? 19.167 26.880 34.434 1.00 14.38 91 SER A CA 1
ATOM 771 C C . SER A 1 92 ? 20.315 27.379 35.287 1.00 15.80 91 SER A C 1
ATOM 772 O O . SER A 1 92 ? 21.092 28.228 34.836 1.00 13.79 91 SER A O 1
ATOM 775 N N . GLY A 1 93 ? 20.461 26.849 36.495 1.00 17.28 92 GLY A N 1
ATOM 776 C CA . GLY A 1 93 ? 21.577 27.267 37.314 1.00 13.30 92 GLY A CA 1
ATOM 777 C C . GLY A 1 93 ? 21.456 28.662 37.876 1.00 13.45 92 GLY A C 1
ATOM 778 O O . GLY A 1 93 ? 22.431 29.162 38.437 1.00 17.14 92 GLY A O 1
ATOM 779 N N . ASN A 1 94 ? 20.288 29.302 37.759 1.00 11.99 93 ASN A N 1
ATOM 780 C CA . ASN A 1 94 ? 20.102 30.658 38.257 1.00 13.89 93 ASN A CA 1
ATOM 781 C C . ASN A 1 94 ? 19.527 30.726 39.665 1.00 23.51 93 ASN A C 1
ATOM 782 O O . ASN A 1 94 ? 19.513 31.812 40.260 1.00 18.10 93 ASN A O 1
ATOM 787 N N . VAL A 1 95 ? 19.064 29.618 40.223 1.00 16.05 94 VAL A N 1
ATOM 788 C CA . VAL A 1 95 ? 18.475 29.640 41.556 1.00 18.44 94 VAL A CA 1
ATOM 789 C C . VAL A 1 95 ? 19.123 28.554 42.405 1.00 18.40 94 VAL A C 1
ATOM 790 O O . VAL A 1 95 ? 19.315 27.420 41.945 1.00 13.80 94 VAL A O 1
ATOM 794 N N . LYS A 1 96 ? 19.466 28.918 43.642 1.00 14.90 95 LYS A N 1
ATOM 795 C CA . LYS A 1 96 ? 20.004 27.989 44.638 1.00 18.21 95 LYS A CA 1
ATOM 796 C C . LYS A 1 96 ? 21.233 27.263 44.105 1.00 20.44 95 LYS A C 1
ATOM 797 O O . LYS A 1 96 ? 21.410 26.057 44.303 1.00 19.32 95 LYS A O 1
ATOM 803 N N . PHE A 1 97 ? 22.098 28.001 43.417 1.00 16.10 96 PHE A N 1
ATOM 804 C CA . PHE A 1 97 ? 23.267 27.400 42.785 1.00 17.79 96 PHE A CA 1
ATOM 805 C C . PHE A 1 97 ? 24.439 28.350 42.958 1.00 21.41 96 PHE A C 1
ATOM 806 O O . PHE A 1 97 ? 24.416 29.467 42.433 1.00 22.30 96 PHE A O 1
ATOM 814 N N . ASP A 1 98 ? 25.439 27.910 43.715 1.00 18.30 97 ASP A N 1
ATOM 815 C CA . ASP A 1 98 ? 26.669 28.658 43.939 1.00 26.40 97 ASP A CA 1
ATOM 816 C C . ASP A 1 98 ? 27.760 27.646 44.291 1.00 18.88 97 ASP A C 1
ATOM 817 O O . ASP A 1 98 ? 27.515 26.433 44.292 1.00 17.18 97 ASP A O 1
ATOM 822 N N . GLU A 1 99 ? 28.965 28.154 44.588 1.00 17.68 98 GLU A N 1
ATOM 823 C CA . GLU A 1 99 ? 30.100 27.307 44.959 1.00 17.28 98 GLU A CA 1
ATOM 824 C C . GLU A 1 99 ? 29.746 26.318 46.066 1.00 24.16 98 GLU A C 1
ATOM 825 O O . GLU A 1 99 ? 30.113 25.137 45.994 1.00 20.83 98 GLU A O 1
ATOM 831 N N . ASN A 1 100 ? 29.061 26.787 47.112 1.00 20.25 99 ASN A N 1
ATOM 832 C CA . ASN A 1 100 ? 28.680 25.892 48.205 1.00 24.93 99 ASN A CA 1
ATOM 833 C C . ASN A 1 100 ? 27.769 24.767 47.718 1.00 23.07 99 ASN A C 1
ATOM 834 O O . ASN A 1 100 ? 27.916 23.613 48.140 1.00 22.64 99 ASN A O 1
ATOM 839 N N . ARG A 1 101 ? 26.827 25.078 46.823 1.00 17.03 100 ARG A N 1
ATOM 840 C CA . ARG A 1 101 ? 25.925 24.043 46.327 1.00 20.56 100 ARG A CA 1
ATOM 841 C C . ARG A 1 101 ? 26.670 23.045 45.453 1.00 20.51 100 ARG A C 1
ATOM 842 O O . ARG A 1 101 ? 26.355 21.850 45.457 1.00 19.38 100 ARG A O 1
ATOM 850 N N . ILE A 1 102 ? 27.651 23.521 44.682 1.00 19.49 101 ILE A N 1
ATOM 851 C CA . ILE A 1 102 ? 28.452 22.613 43.870 1.00 25.39 101 ILE A CA 1
ATOM 852 C C . ILE A 1 102 ? 29.176 21.611 44.763 1.00 21.23 101 ILE A C 1
ATOM 853 O O . ILE A 1 102 ? 29.172 20.402 44.496 1.00 18.73 101 ILE A O 1
ATOM 858 N N . LYS A 1 103 ? 29.772 22.089 45.858 1.00 19.78 102 LYS A N 1
ATOM 859 C CA . LYS A 1 103 ? 30.426 21.186 46.801 1.00 24.12 102 LYS A CA 1
ATOM 860 C C . LYS A 1 103 ? 29.444 20.165 47.365 1.00 18.63 102 LYS A C 1
ATOM 861 O O . LYS A 1 103 ? 29.739 18.964 47.410 1.00 20.17 102 LYS A O 1
ATOM 867 N N . SER A 1 104 ? 28.271 20.620 47.809 1.00 21.37 103 SER A N 1
ATOM 868 C CA . SER A 1 104 ? 27.345 19.707 48.477 1.00 20.79 103 SER A CA 1
ATOM 869 C C . SER A 1 104 ? 26.821 18.651 47.513 1.00 17.99 103 SER A C 1
ATOM 870 O O . SER A 1 104 ? 26.654 17.483 47.891 1.00 18.63 103 SER A O 1
ATOM 873 N N . LEU A 1 105 ? 26.566 19.040 46.266 1.00 17.05 104 LEU A N 1
ATOM 874 C CA . LEU A 1 105 ? 26.096 18.076 45.279 1.00 18.65 104 LEU A CA 1
ATOM 875 C C . LEU A 1 105 ? 27.186 17.066 44.946 1.00 17.59 104 LEU A C 1
ATOM 876 O O . LEU A 1 105 ? 26.905 15.875 44.774 1.00 19.27 104 LEU A O 1
ATOM 881 N N . TYR A 1 106 ? 28.436 17.524 44.863 1.00 20.27 105 TYR A N 1
ATOM 882 C CA . TYR A 1 106 ? 29.554 16.623 44.608 1.00 18.36 105 TYR A CA 1
ATOM 883 C C . TYR A 1 106 ? 29.716 15.605 45.739 1.00 22.71 105 TYR A C 1
ATOM 884 O O . TYR A 1 106 ? 29.820 14.396 45.493 1.00 18.63 105 TYR A O 1
ATOM 893 N N . GLU A 1 107 ? 29.708 16.075 46.990 1.00 18.80 106 GLU A N 1
ATOM 894 C CA . GLU A 1 107 ? 29.859 15.159 48.120 1.00 21.13 106 GLU A CA 1
ATOM 895 C C . GLU A 1 107 ? 28.683 14.201 48.232 1.00 21.41 106 GLU A C 1
ATOM 896 O O . GLU A 1 107 ? 28.837 13.092 48.760 1.00 26.13 106 GLU A O 1
ATOM 902 N N . ALA A 1 108 ? 27.503 14.608 47.753 1.00 19.73 107 ALA A N 1
ATOM 903 C CA . ALA A 1 108 ? 26.338 13.733 47.812 1.00 21.32 107 ALA A CA 1
ATOM 904 C C . ALA A 1 108 ? 26.459 12.564 46.841 1.00 21.00 107 ALA A C 1
ATOM 905 O O . ALA A 1 108 ? 25.851 11.509 47.063 1.00 22.95 107 ALA A O 1
ATOM 907 N N . GLY A 1 109 ? 27.232 12.729 45.772 1.00 21.45 108 GLY A N 1
ATOM 908 C CA . GLY A 1 109 ? 27.435 11.667 44.806 1.00 19.23 108 GLY A CA 1
ATOM 909 C C . GLY A 1 109 ? 26.990 11.952 43.379 1.00 19.75 108 GLY A C 1
ATOM 910 O O . GLY A 1 109 ? 26.891 11.013 42.587 1.00 27.83 108 GLY A O 1
ATOM 911 N N . LEU A 1 110 ? 26.719 13.209 43.020 1.00 17.33 109 LEU A N 1
ATOM 912 C CA . LEU A 1 110 ? 26.242 13.515 41.671 1.00 16.72 109 LEU A CA 1
ATOM 913 C C . LEU A 1 110 ? 27.359 13.352 40.639 1.00 18.16 109 LEU A C 1
ATOM 914 O O . LEU A 1 110 ? 28.470 13.860 40.825 1.00 19.17 109 LEU A O 1
ATOM 919 N N . ASP A 1 111 ? 27.050 12.664 39.536 1.00 16.37 110 ASP A N 1
ATOM 920 C CA . ASP A 1 111 ? 28.018 12.385 38.476 1.00 17.74 110 ASP A CA 1
ATOM 921 C C . ASP A 1 111 ? 27.982 13.399 37.346 1.00 19.53 110 ASP A C 1
ATOM 922 O O . ASP A 1 111 ? 29.019 13.659 36.725 1.00 15.77 110 ASP A O 1
ATOM 927 N N . GLU A 1 112 ? 26.812 13.953 37.049 1.00 14.15 111 GLU A N 1
ATOM 928 C CA . GLU A 1 112 ? 26.609 14.694 35.812 1.00 13.35 111 GLU A CA 1
ATOM 929 C C . GLU A 1 112 ? 25.524 15.728 36.041 1.00 12.87 111 GLU A C 1
ATOM 930 O O . GLU A 1 112 ? 24.568 15.473 36.782 1.00 13.12 111 GLU A O 1
ATOM 936 N N . ILE A 1 113 ? 25.663 16.882 35.398 1.00 12.27 112 ILE A N 1
ATOM 937 C CA . ILE A 1 113 ? 24.639 17.917 35.471 1.00 11.86 112 ILE A CA 1
ATOM 938 C C . ILE A 1 113 ? 24.428 18.487 34.076 1.00 11.21 112 ILE A C 1
ATOM 939 O O . ILE A 1 113 ? 25.381 18.649 33.300 1.00 14.00 112 ILE A O 1
ATOM 944 N N . GLN A 1 114 ? 23.167 18.722 33.736 1.00 10.92 113 GLN A N 1
ATOM 945 C CA . GLN A 1 114 ? 22.773 19.225 32.421 1.00 12.61 113 GLN A CA 1
ATOM 946 C C . GLN A 1 114 ? 22.056 20.550 32.635 1.00 14.09 113 GLN A C 1
ATOM 947 O O . GLN A 1 114 ? 20.969 20.583 33.225 1.00 13.99 113 GLN A O 1
ATOM 953 N N . ILE A 1 115 ? 22.686 21.635 32.186 1.00 10.12 114 ILE A N 1
ATOM 954 C CA . ILE A 1 115 ? 22.284 23.000 32.496 1.00 10.29 114 ILE A CA 1
ATOM 955 C C . ILE A 1 115 ? 21.862 23.692 31.205 1.00 16.73 114 ILE A C 1
ATOM 956 O O . ILE A 1 115 ? 22.520 23.547 30.163 1.00 9.18 114 ILE A O 1
ATOM 961 N N . SER A 1 116 ? 20.752 24.429 31.278 1.00 9.39 115 SER A N 1
ATOM 962 C CA . SER A 1 116 ? 20.315 25.320 30.204 1.00 9.04 115 SER A CA 1
ATOM 963 C C . SER A 1 116 ? 21.168 26.588 30.208 1.00 12.90 115 SER A C 1
ATOM 964 O O . SER A 1 116 ? 20.874 27.551 30.924 1.00 14.40 115 SER A O 1
ATOM 967 N N . VAL A 1 117 ? 22.220 26.601 29.391 1.00 9.11 116 VAL A N 1
ATOM 968 C CA . VAL A 1 117 ? 23.189 27.705 29.376 1.00 11.33 116 VAL A CA 1
ATOM 969 C C . VAL A 1 117 ? 22.826 28.766 28.348 1.00 8.93 116 VAL A C 1
ATOM 970 O O . VAL A 1 117 ? 22.851 29.963 28.647 1.00 11.95 116 VAL A O 1
ATOM 974 N N . HIS A 1 118 ? 22.547 28.333 27.116 1.00 8.72 117 HIS A N 1
ATOM 975 C CA . HIS A 1 118 ? 22.139 29.168 25.980 1.00 9.33 117 HIS A CA 1
ATOM 976 C C . HIS A 1 118 ? 23.260 30.022 25.397 1.00 8.82 117 HIS A C 1
ATOM 977 O O . HIS A 1 118 ? 23.424 30.071 24.171 1.00 9.41 117 HIS A O 1
ATOM 984 N N . THR A 1 119 ? 24.002 30.734 26.237 1.00 9.02 118 THR A N 1
ATOM 985 C CA . THR A 1 119 ? 25.114 31.520 25.723 1.00 12.23 118 THR A CA 1
ATOM 986 C C . THR A 1 119 ? 26.079 31.821 26.856 1.00 9.39 118 THR A C 1
ATOM 987 O O . THR A 1 119 ? 25.696 31.845 28.026 1.00 10.62 118 THR A O 1
ATOM 991 N N . THR A 1 120 ? 27.335 32.052 26.492 1.00 9.56 119 THR A N 1
ATOM 992 C CA . THR A 1 120 ? 28.340 32.460 27.453 1.00 11.40 119 THR A CA 1
ATOM 993 C C . THR A 1 120 ? 28.529 33.970 27.497 1.00 10.90 119 THR A C 1
ATOM 994 O O . THR A 1 120 ? 29.384 34.438 28.246 1.00 12.65 119 THR A O 1
ATOM 998 N N . LYS A 1 121 ? 27.761 34.738 26.720 1.00 10.13 120 LYS A N 1
ATOM 999 C CA . LYS A 1 121 ? 27.786 36.197 26.794 1.00 13.50 120 LYS A CA 1
ATOM 1000 C C . LYS A 1 121 ? 26.797 36.643 27.865 1.00 18.38 120 LYS A C 1
ATOM 1001 O O . LYS A 1 121 ? 25.591 36.384 27.753 1.00 12.85 120 LYS A O 1
ATOM 1007 N N . LYS A 1 122 ? 27.305 37.312 28.898 1.00 12.03 121 LYS A N 1
ATOM 1008 C CA . LYS A 1 122 ? 26.490 37.551 30.085 1.00 21.40 121 LYS A CA 1
ATOM 1009 C C . LYS A 1 122 ? 25.301 38.456 29.778 1.00 18.48 121 LYS A C 1
ATOM 1010 O O . LYS A 1 122 ? 24.171 38.165 30.189 1.00 14.81 121 LYS A O 1
ATOM 1016 N N . ASP A 1 123 ? 25.542 39.563 29.063 1.00 17.90 122 ASP A N 1
ATOM 1017 C CA . ASP A 1 123 ? 24.480 40.522 28.765 1.00 21.15 122 ASP A CA 1
ATOM 1018 C C . ASP A 1 123 ? 23.385 39.893 27.918 1.00 18.66 122 ASP A C 1
ATOM 1019 O O . ASP A 1 123 ? 22.201 40.209 28.084 1.00 18.33 122 ASP A O 1
ATOM 1024 N N . VAL A 1 124 ? 23.769 39.041 26.968 1.00 13.54 123 VAL A N 1
ATOM 1025 C CA . VAL A 1 124 ? 22.792 38.332 26.147 1.00 11.00 123 VAL A CA 1
ATOM 1026 C C . VAL A 1 124 ? 21.984 37.358 27.003 1.00 11.53 123 VAL A C 1
ATOM 1027 O O . VAL A 1 124 ? 20.758 37.253 26.860 1.00 13.54 123 VAL A O 1
ATOM 1031 N N . ARG A 1 125 ? 22.651 36.628 27.900 1.00 10.66 124 ARG A N 1
ATOM 1032 C CA . ARG A 1 125 ? 21.931 35.667 28.733 1.00 10.34 124 ARG A CA 1
ATOM 1033 C C . ARG A 1 125 ? 20.937 36.380 29.655 1.00 10.77 124 ARG A C 1
ATOM 1034 O O . ARG A 1 125 ? 19.830 35.882 29.886 1.00 10.74 124 ARG A O 1
ATOM 1042 N N . ILE A 1 126 ? 21.316 37.553 30.174 1.00 11.24 125 ILE A N 1
ATOM 1043 C CA . ILE A 1 126 ? 20.400 38.363 30.978 1.00 13.21 125 ILE A CA 1
ATOM 1044 C C . ILE A 1 126 ? 19.137 38.697 30.183 1.00 11.94 125 ILE A C 1
ATOM 1045 O O . ILE A 1 126 ? 18.020 38.530 30.676 1.00 12.14 125 ILE A O 1
ATOM 1050 N N . LYS A 1 127 ? 19.293 39.177 28.943 1.00 11.90 126 LYS A N 1
ATOM 1051 C CA . LYS A 1 127 ? 18.118 39.567 28.155 1.00 14.93 126 LYS A CA 1
ATOM 1052 C C . LYS A 1 127 ? 17.297 38.361 27.728 1.00 12.27 126 LYS A C 1
ATOM 1053 O O . LYS A 1 127 ? 16.060 38.419 27.716 1.00 12.71 126 LYS A O 1
ATOM 1059 N N . LEU A 1 128 ? 17.967 37.282 27.326 1.00 11.59 127 LEU A N 1
ATOM 1060 C CA . 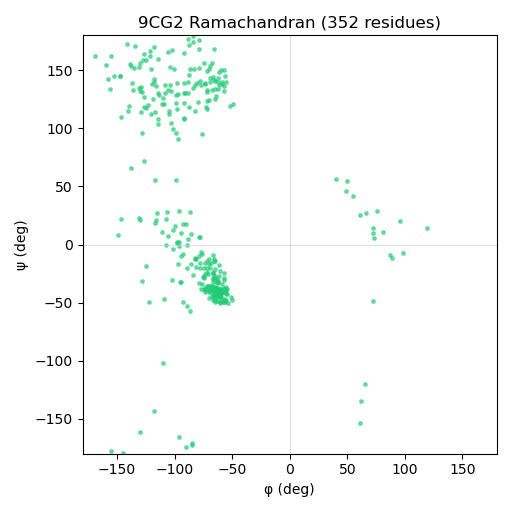LEU A 1 128 ? 17.272 36.115 26.803 1.00 13.72 127 LEU A CA 1
ATOM 1061 C C . LEU A 1 128 ? 16.478 35.417 27.891 1.00 13.41 127 LEU A C 1
ATOM 1062 O O . LEU A 1 128 ? 15.381 34.910 27.634 1.00 12.60 127 LEU A O 1
ATOM 1067 N N . MET A 1 129 ? 16.998 35.404 29.107 1.00 11.21 128 MET A N 1
ATOM 1068 C CA . MET A 1 129 ? 16.305 34.764 30.209 1.00 13.43 128 MET A CA 1
ATOM 1069 C C . MET A 1 129 ? 15.523 35.750 31.080 1.00 11.61 128 MET A C 1
ATOM 1070 O O . MET A 1 129 ? 14.893 35.321 32.047 1.00 11.96 128 MET A O 1
ATOM 1075 N N . ARG A 1 130 ? 15.510 37.039 30.729 1.00 12.01 129 ARG A N 1
ATOM 1076 C CA . ARG A 1 130 ? 14.954 38.130 31.569 1.00 15.23 129 ARG A CA 1
ATOM 1077 C C . ARG A 1 130 ? 15.281 37.944 33.046 1.00 15.51 129 ARG A C 1
ATOM 1078 O O . ARG A 1 130 ? 14.404 37.904 33.911 1.00 16.54 129 ARG A O 1
ATOM 1086 N N . ASN A 1 131 ? 16.568 37.837 33.330 1.00 15.97 130 ASN A N 1
ATOM 1087 C CA . ASN A 1 131 ? 17.058 37.578 34.681 1.00 13.14 130 ASN A CA 1
ATOM 1088 C C . ASN A 1 131 ? 18.377 38.320 34.809 1.00 17.43 130 ASN A C 1
ATOM 1089 O O . ASN A 1 131 ? 19.377 37.916 34.202 1.00 13.17 130 ASN A O 1
ATOM 1094 N N . ARG A 1 132 ? 18.387 39.386 35.614 1.00 13.86 131 ARG A N 1
ATOM 1095 C CA . ARG A 1 132 ? 19.547 40.264 35.660 1.00 16.19 131 ARG A CA 1
ATOM 1096 C C . ARG A 1 132 ? 20.757 39.607 36.314 1.00 14.45 131 ARG A C 1
ATOM 1097 O O . ARG A 1 132 ? 21.869 40.131 36.196 1.00 14.89 131 ARG A O 1
ATOM 1105 N N . HIS A 1 133 ? 20.575 38.470 36.977 1.00 14.11 132 HIS A N 1
ATOM 1106 C CA . HIS A 1 133 ? 21.674 37.731 37.577 1.00 15.43 132 HIS A CA 1
ATOM 1107 C C . HIS A 1 133 ? 22.109 36.528 36.742 1.00 12.57 132 HIS A C 1
ATOM 1108 O O . HIS A 1 133 ? 22.884 35.702 37.233 1.00 15.75 132 HIS A O 1
ATOM 1115 N N . ALA A 1 134 ? 21.659 36.417 35.488 1.00 12.24 133 ALA A N 1
ATOM 1116 C CA . ALA A 1 134 ? 21.982 35.228 34.693 1.00 11.53 133 ALA A CA 1
ATOM 1117 C C . ALA A 1 134 ? 23.464 35.100 34.380 1.00 15.26 133 ALA A C 1
ATOM 1118 O O . ALA A 1 134 ? 23.893 34.027 33.934 1.00 14.73 133 ALA A O 1
ATOM 1120 N N . GLY A 1 135 ? 24.264 36.147 34.608 1.00 11.96 134 GLY A N 1
ATOM 1121 C CA . GLY A 1 135 ? 25.693 36.026 34.363 1.00 11.70 134 GLY A CA 1
ATOM 1122 C C . GLY A 1 135 ? 26.445 35.215 35.406 1.00 16.76 134 GLY A C 1
ATOM 1123 O O . GLY A 1 135 ? 27.543 34.727 35.117 1.00 19.97 134 GLY A O 1
ATOM 1124 N N . LYS A 1 136 ? 25.882 35.051 36.604 1.00 14.99 135 LYS A N 1
ATOM 1125 C CA . LYS A 1 136 ? 26.584 34.303 37.651 1.00 16.48 135 LYS A CA 1
ATOM 1126 C C . LYS A 1 136 ? 26.839 32.854 37.236 1.00 13.36 135 LYS A C 1
ATOM 1127 O O . LYS A 1 136 ? 27.930 32.321 37.472 1.00 14.24 135 LYS A O 1
ATOM 1133 N N . LEU A 1 137 ? 25.858 32.205 36.597 1.00 15.94 136 LEU A N 1
ATOM 1134 C CA . LEU A 1 137 ? 26.042 30.813 36.184 1.00 11.53 136 LEU A CA 1
ATOM 1135 C C . LEU A 1 137 ? 27.242 30.670 35.254 1.00 14.41 136 LEU A C 1
ATOM 1136 O O . LEU A 1 137 ? 28.020 29.714 35.369 1.00 13.05 136 LEU A O 1
ATOM 1141 N N . ILE A 1 138 ? 27.412 31.621 34.332 1.00 15.42 137 ILE A N 1
ATOM 1142 C CA . ILE A 1 138 ? 28.535 31.593 33.399 1.00 11.80 137 ILE A CA 1
ATOM 1143 C C . ILE A 1 138 ? 29.864 31.619 34.157 1.00 18.35 137 ILE A C 1
ATOM 1144 O O . ILE A 1 138 ? 30.795 30.873 33.832 1.00 14.10 137 ILE A O 1
ATOM 1149 N N . ASP A 1 139 ? 29.957 32.445 35.205 1.00 19.91 138 ASP A N 1
ATOM 1150 C CA . ASP A 1 139 ? 31.154 32.460 36.047 1.00 21.21 138 ASP A CA 1
ATOM 1151 C C . ASP A 1 139 ? 31.358 31.143 36.791 1.00 19.77 138 ASP A C 1
ATOM 1152 O O . ASP A 1 139 ? 32.499 30.770 37.076 1.00 15.96 138 ASP A O 1
ATOM 1157 N N . LEU A 1 140 ? 30.284 30.417 37.100 1.00 12.35 139 LEU A N 1
ATOM 1158 C CA . LEU A 1 140 ? 30.440 29.173 37.838 1.00 14.31 139 LEU A CA 1
ATOM 1159 C C . LEU A 1 140 ? 30.831 27.986 36.968 1.00 15.47 139 LEU A C 1
ATOM 1160 O O . LEU A 1 140 ? 31.299 26.981 37.514 1.00 17.18 139 LEU A O 1
ATOM 1165 N N . LEU A 1 141 ? 30.613 28.047 35.653 1.00 11.56 140 LEU A N 1
ATOM 1166 C CA . LEU A 1 141 ? 30.776 26.848 34.829 1.00 13.84 140 LEU A CA 1
ATOM 1167 C C . LEU A 1 141 ? 32.149 26.185 34.950 1.00 13.72 140 LEU A C 1
ATOM 1168 O O . LEU A 1 141 ? 32.191 24.945 35.014 1.00 18.07 140 LEU A O 1
ATOM 1173 N N . PRO A 1 142 ? 33.282 26.907 34.965 1.00 15.92 141 PRO A N 1
ATOM 1174 C CA . PRO A 1 142 ? 34.568 26.218 35.167 1.00 14.02 141 PRO A CA 1
ATOM 1175 C C . PRO A 1 142 ? 34.599 25.373 36.425 1.00 17.86 141 PRO A C 1
ATOM 1176 O O . PRO A 1 142 ? 35.091 24.236 36.401 1.00 20.54 141 PRO A O 1
ATOM 1180 N N . LEU A 1 143 ? 34.069 25.903 37.528 1.00 16.41 142 LEU A N 1
ATOM 1181 C CA . LEU A 1 143 ? 34.022 25.139 38.769 1.00 16.99 142 LEU A CA 1
ATOM 1182 C C . LEU A 1 143 ? 33.029 23.987 38.673 1.00 20.60 142 LEU A C 1
ATOM 1183 O O . LEU A 1 143 ? 33.286 22.899 39.198 1.00 19.50 142 LEU A O 1
ATOM 1188 N N . VAL A 1 144 ? 31.884 24.212 38.016 1.00 12.74 143 VAL A N 1
ATOM 1189 C CA . VAL A 1 144 ? 30.934 23.125 37.781 1.00 14.20 143 VAL A CA 1
ATOM 1190 C C . VAL A 1 144 ? 31.622 21.975 37.054 1.00 16.62 143 VAL A C 1
ATOM 1191 O O . VAL A 1 144 ? 31.540 20.815 37.471 1.00 13.46 143 VAL A O 1
ATOM 1195 N N . ALA A 1 145 ? 32.336 22.288 35.967 1.00 15.94 144 ALA A N 1
ATOM 1196 C CA . ALA A 1 145 ? 32.921 21.232 35.150 1.00 17.73 144 ALA A CA 1
ATOM 1197 C C . ALA A 1 145 ? 34.062 20.506 35.858 1.00 14.78 144 ALA A C 1
ATOM 1198 O O . ALA A 1 145 ? 34.395 19.385 35.463 1.00 16.16 144 ALA A O 1
ATOM 1200 N N . LYS A 1 146 ? 34.676 21.117 36.879 1.00 19.23 145 LYS A N 1
ATOM 1201 C CA . LYS A 1 146 ? 35.693 20.416 37.666 1.00 18.26 145 LYS A CA 1
ATOM 1202 C C . LYS A 1 146 ? 35.088 19.340 38.553 1.00 20.25 145 LYS A C 1
ATOM 1203 O O . LYS A 1 146 ? 35.787 18.387 38.924 1.00 18.33 145 LYS A O 1
ATOM 1209 N N . HIS A 1 147 ? 33.809 19.469 38.895 1.00 14.27 146 HIS A N 1
ATOM 1210 C CA . HIS A 1 147 ? 33.165 18.567 39.834 1.00 15.41 146 HIS A CA 1
ATOM 1211 C C . HIS A 1 147 ? 32.287 17.511 39.173 1.00 21.23 146 HIS A C 1
ATOM 1212 O O . HIS A 1 147 ? 32.162 16.412 39.717 1.00 19.67 146 HIS A O 1
ATOM 1219 N N . PHE A 1 148 ? 31.685 17.803 38.021 1.00 14.67 147 PHE A N 1
ATOM 1220 C CA . PHE A 1 148 ? 30.762 16.876 37.385 1.00 13.91 147 PHE A CA 1
ATOM 1221 C C . PHE A 1 148 ? 31.016 16.861 35.891 1.00 13.68 147 PHE A C 1
ATOM 1222 O O . PHE A 1 148 ? 31.476 17.850 35.316 1.00 16.78 147 PHE A O 1
ATOM 1230 N N . ARG A 1 149 ? 30.658 15.755 35.246 1.00 13.62 148 ARG A N 1
ATOM 1231 C CA . ARG A 1 149 ? 30.520 15.841 33.800 1.00 14.59 148 ARG A CA 1
ATOM 1232 C C . ARG A 1 149 ? 29.377 16.797 33.507 1.00 14.77 148 ARG A C 1
ATOM 1233 O O . ARG A 1 149 ? 28.290 16.678 34.082 1.00 12.43 148 ARG A O 1
ATOM 1241 N N . THR A 1 150 ? 29.644 17.787 32.664 1.00 12.08 149 THR A N 1
ATOM 1242 C CA . THR A 1 150 ? 28.756 18.920 32.478 1.00 11.38 149 THR A CA 1
ATOM 1243 C C . THR A 1 150 ? 28.292 18.967 31.033 1.00 11.24 149 THR A C 1
ATOM 1244 O O . THR A 1 150 ? 29.109 18.948 30.101 1.00 11.00 149 THR A O 1
ATOM 1248 N N . ILE A 1 151 ? 26.976 18.984 30.865 1.00 10.65 150 ILE A N 1
ATOM 1249 C CA . ILE A 1 151 ? 26.320 19.091 29.576 1.00 10.26 150 ILE A CA 1
ATOM 1250 C C . ILE A 1 151 ? 25.669 20.464 29.537 1.00 10.96 150 ILE A C 1
ATOM 1251 O O . ILE A 1 151 ? 24.824 20.779 30.386 1.00 13.08 150 ILE A O 1
ATOM 1256 N N . ALA A 1 152 ? 26.042 21.283 28.570 1.00 9.81 151 ALA A N 1
ATOM 1257 C CA . ALA A 1 152 ? 25.385 22.577 28.389 1.00 12.43 151 ALA A CA 1
ATOM 1258 C C . ALA A 1 152 ? 24.336 22.467 27.285 1.00 9.01 151 ALA A C 1
ATOM 1259 O O . ALA A 1 152 ? 24.661 22.115 26.149 1.00 11.53 151 ALA A O 1
ATOM 1261 N N . ASP A 1 153 ? 23.087 22.764 27.615 1.00 8.86 152 ASP A N 1
ATOM 1262 C CA . ASP A 1 153 ? 22.045 22.878 26.609 1.00 9.14 152 ASP A CA 1
ATOM 1263 C C . ASP A 1 153 ? 22.014 24.307 26.084 1.00 8.48 152 ASP A C 1
ATOM 1264 O O . ASP A 1 153 ? 22.161 25.269 26.841 1.00 8.55 152 ASP A O 1
ATOM 1269 N N . ILE A 1 154 ? 21.829 24.434 24.777 1.00 11.47 153 ILE A N 1
ATOM 1270 C CA . ILE A 1 154 ? 21.716 25.724 24.111 1.00 8.31 153 ILE A CA 1
ATOM 1271 C C . ILE A 1 154 ? 20.423 25.700 23.305 1.00 10.54 153 ILE A C 1
ATOM 1272 O O . ILE A 1 154 ? 20.262 24.856 22.415 1.00 10.16 153 ILE A O 1
ATOM 1277 N N . ILE A 1 155 ? 19.494 26.595 23.632 1.00 8.94 154 ILE A N 1
ATOM 1278 C CA . ILE A 1 155 ? 18.323 26.818 22.799 1.00 8.12 154 ILE A CA 1
ATOM 1279 C C . ILE A 1 155 ? 18.698 27.939 21.831 1.00 8.78 154 ILE A C 1
ATOM 1280 O O . ILE A 1 155 ? 18.832 29.096 22.232 1.00 8.40 154 ILE A O 1
ATOM 1285 N N . LEU A 1 156 ? 18.883 27.581 20.555 1.00 8.70 155 LEU A N 1
ATOM 1286 C CA . LEU A 1 156 ? 19.310 28.520 19.523 1.00 8.43 155 LEU A CA 1
ATOM 1287 C C . LEU A 1 156 ? 18.173 29.464 19.166 1.00 10.35 155 LEU A C 1
ATOM 1288 O O . LEU A 1 156 ? 17.134 29.026 18.658 1.00 10.50 155 LEU A O 1
ATOM 1293 N N . THR A 1 157 ? 18.379 30.758 19.391 1.00 9.64 156 THR A N 1
ATOM 1294 C CA . THR A 1 157 ? 17.331 31.769 19.242 1.00 9.05 156 THR A CA 1
ATOM 1295 C C . THR A 1 157 ? 17.859 32.899 18.364 1.00 9.44 156 THR A C 1
ATOM 1296 O O . THR A 1 157 ? 18.800 33.606 18.779 1.00 9.62 156 THR A O 1
ATOM 1300 N N . PRO A 1 158 ? 17.312 33.099 17.163 1.00 13.03 157 PRO A N 1
ATOM 1301 C CA . PRO A 1 158 ? 17.850 34.135 16.263 1.00 13.07 157 PRO A CA 1
ATOM 1302 C C . PRO A 1 158 ? 17.879 35.503 16.926 1.00 10.62 157 PRO A C 1
ATOM 1303 O O . PRO A 1 158 ? 16.966 35.875 17.665 1.00 12.48 157 PRO A O 1
ATOM 1307 N N . GLY A 1 159 ? 18.963 36.242 16.678 1.00 15.57 158 GLY A N 1
ATOM 1308 C CA . GLY A 1 159 ? 19.214 37.511 17.333 1.00 13.91 158 GLY A CA 1
ATOM 1309 C C . GLY A 1 159 ? 19.949 37.414 18.660 1.00 20.08 158 GLY A C 1
ATOM 1310 O O . GLY A 1 159 ? 20.339 38.449 19.221 1.00 17.16 158 GLY A O 1
ATOM 1311 N N . PHE A 1 160 ? 20.134 36.217 19.202 1.00 13.44 159 PHE A N 1
ATOM 1312 C CA . PHE A 1 160 ? 20.790 36.090 20.496 1.00 10.29 159 PHE A CA 1
ATOM 1313 C C . PHE A 1 160 ? 22.028 35.215 20.447 1.00 11.15 159 PHE A C 1
ATOM 1314 O O . PHE A 1 160 ? 23.075 35.611 20.964 1.00 17.11 159 PHE A O 1
ATOM 1322 N N . ASN A 1 161 ? 21.933 34.015 19.868 1.00 12.44 160 ASN A N 1
ATOM 1323 C CA . ASN A 1 161 ? 23.054 33.092 19.985 1.00 11.84 160 ASN A CA 1
ATOM 1324 C C . ASN A 1 161 ? 23.226 32.217 18.753 1.00 10.30 160 ASN A C 1
ATOM 1325 O O . ASN A 1 161 ? 23.855 31.155 18.849 1.00 11.94 160 ASN A O 1
ATOM 1330 N N . VAL A 1 162 ? 22.711 32.631 17.601 1.00 9.77 161 VAL A N 1
ATOM 1331 C CA . VAL A 1 162 ? 22.884 31.846 16.382 1.00 21.56 161 VAL A CA 1
ATOM 1332 C C . VAL A 1 162 ? 24.163 32.235 15.648 1.00 17.16 161 VAL A C 1
ATOM 1333 O O . VAL A 1 162 ? 24.998 31.378 15.346 1.00 13.63 161 VAL A O 1
ATOM 1337 N N . ASP A 1 163 ? 24.338 33.532 15.376 1.00 14.70 162 ASP A N 1
ATOM 1338 C CA . ASP A 1 163 ? 25.475 34.003 14.589 1.00 21.66 162 ASP A CA 1
ATOM 1339 C C . ASP A 1 163 ? 26.812 33.743 15.277 1.00 23.21 162 ASP A C 1
ATOM 1340 O O . ASP A 1 163 ? 27.821 33.516 14.602 1.00 23.58 162 ASP A O 1
ATOM 1345 N N . ASP A 1 164 ? 26.849 33.772 16.606 1.00 12.48 163 ASP A N 1
ATOM 1346 C CA . ASP A 1 164 ? 28.087 33.561 17.340 1.00 14.44 163 ASP A CA 1
ATOM 1347 C C . ASP A 1 164 ? 28.118 32.190 18.011 1.00 12.55 163 ASP A C 1
A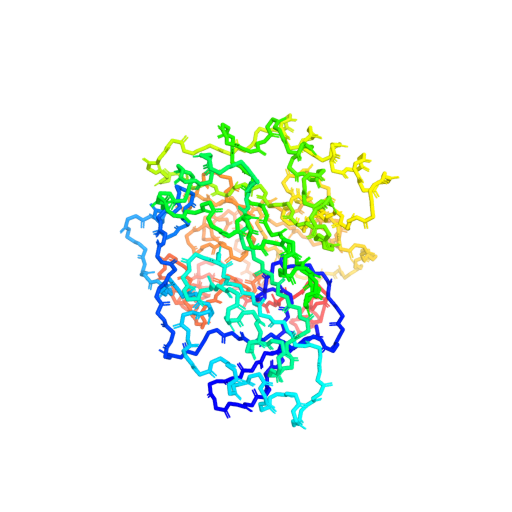TOM 1348 O O . ASP A 1 164 ? 28.797 32.017 19.020 1.00 10.44 163 ASP A O 1
ATOM 1353 N N . ILE A 1 165 ? 27.409 31.195 17.454 1.00 10.51 164 ILE A N 1
ATOM 1354 C CA . ILE A 1 165 ? 27.394 29.890 18.120 1.00 10.00 164 ILE A CA 1
ATOM 1355 C C . ILE A 1 165 ? 28.797 29.288 18.186 1.00 10.27 164 ILE A C 1
ATOM 1356 O O . ILE A 1 165 ? 29.143 28.617 19.167 1.00 10.13 164 ILE A O 1
ATOM 1361 N N . GLY A 1 166 ? 29.638 29.542 17.183 1.00 10.76 165 GLY A N 1
ATOM 1362 C CA . GLY A 1 166 ? 31.000 29.020 17.234 1.00 12.01 165 GLY A CA 1
ATOM 1363 C C . GLY A 1 166 ? 31.800 29.561 18.406 1.00 14.97 165 GLY A C 1
ATOM 1364 O O . GLY A 1 166 ? 32.511 28.813 19.088 1.00 12.02 165 GLY A O 1
ATOM 1365 N N . G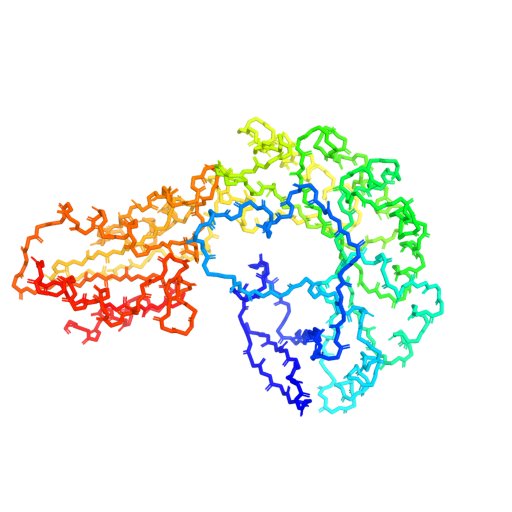LU A 1 167 ? 31.690 30.866 18.661 1.00 11.89 166 GLU A N 1
ATOM 1366 C CA . GLU A 1 167 ? 32.372 31.461 19.806 1.00 11.59 166 GLU A CA 1
ATOM 1367 C C . GLU A 1 167 ? 31.846 30.898 21.124 1.00 11.11 166 GLU A C 1
ATOM 1368 O O . GLU A 1 167 ? 32.610 30.706 22.077 1.00 10.76 166 GLU A O 1
ATOM 1374 N N . ILE A 1 168 ? 30.541 30.623 21.193 1.00 10.42 167 ILE A N 1
ATOM 1375 C CA . ILE A 1 168 ? 29.967 30.066 22.413 1.00 9.96 167 ILE A CA 1
ATOM 1376 C C . ILE A 1 168 ? 30.526 28.673 22.679 1.00 10.00 167 ILE A C 1
ATOM 1377 O O . ILE A 1 168 ? 30.888 28.338 23.815 1.00 9.99 167 ILE A O 1
ATOM 1382 N N . ILE A 1 169 ? 30.609 27.839 21.637 1.00 10.12 168 ILE A N 1
ATOM 1383 C CA . ILE A 1 169 ? 31.153 26.499 21.810 1.00 10.27 168 ILE A CA 1
ATOM 1384 C C . ILE A 1 169 ? 32.614 26.571 22.257 1.00 11.71 168 ILE A C 1
ATOM 1385 O O . ILE A 1 169 ? 33.036 25.816 23.143 1.00 10.76 168 ILE A O 1
ATOM 1390 N N . GLU A 1 170 ? 33.404 27.484 21.666 1.00 10.99 169 GLU A N 1
ATOM 1391 C CA . GLU A 1 170 ? 34.808 27.645 22.074 1.00 13.23 169 GLU A CA 1
ATOM 1392 C C . GLU A 1 170 ? 34.916 28.045 23.543 1.00 13.53 169 GLU A C 1
ATOM 1393 O O . GLU A 1 170 ? 35.779 27.541 24.275 1.00 12.56 169 GLU A O 1
ATOM 1399 N N . ASP A 1 171 ? 34.077 28.998 23.973 1.00 13.93 170 ASP A N 1
ATOM 1400 C CA . ASP A 1 171 ? 34.036 29.407 25.379 1.00 10.79 170 ASP A CA 1
ATOM 1401 C C . ASP A 1 171 ? 33.745 28.219 26.289 1.00 15.33 170 ASP A C 1
ATOM 1402 O O . ASP A 1 171 ? 34.428 28.008 27.301 1.00 12.77 170 ASP A O 1
ATOM 1407 N N . LEU A 1 172 ? 32.702 27.445 25.957 1.00 10.39 171 LEU A N 1
ATOM 1408 C CA . LEU A 1 172 ? 32.362 26.273 26.757 1.00 10.34 171 LEU A CA 1
ATOM 1409 C C . LEU A 1 172 ? 33.517 25.285 26.808 1.00 10.78 171 LEU A C 1
ATOM 1410 O O . LEU A 1 172 ? 33.812 24.723 27.867 1.00 11.92 171 LEU A O 1
ATOM 1415 N N . ASP A 1 173 ? 34.196 25.063 25.678 1.00 11.05 172 ASP A N 1
ATOM 1416 C CA . ASP A 1 173 ? 35.327 24.138 25.706 1.00 11.58 172 ASP A CA 1
ATOM 1417 C C . ASP A 1 173 ? 36.439 24.649 26.622 1.00 13.09 172 ASP A C 1
ATOM 1418 O O . ASP A 1 173 ? 36.997 23.878 27.420 1.00 12.21 172 ASP A O 1
ATOM 1423 N N . SER A 1 174 ? 36.752 25.954 26.551 1.00 14.36 173 SER A N 1
ATOM 1424 C CA . SER A 1 174 ? 37.800 26.524 27.395 1.00 17.30 173 SER A CA 1
ATOM 1425 C C . SER A 1 174 ? 37.429 26.512 28.873 1.00 20.96 173 SER A C 1
ATOM 1426 O O . SER A 1 174 ? 38.327 26.525 29.724 1.00 20.72 173 SER A O 1
ATOM 1429 N N . MET A 1 175 ? 36.136 26.484 29.198 1.00 13.02 174 MET A N 1
ATOM 1430 C CA . MET A 1 175 ? 35.684 26.291 30.572 1.00 14.99 174 MET A CA 1
ATOM 1431 C C . MET A 1 175 ? 35.779 24.838 31.037 1.00 16.97 174 MET A C 1
ATOM 1432 O O . MET A 1 175 ? 35.533 24.570 32.218 1.00 20.96 174 MET A O 1
ATOM 1437 N N . GLY A 1 176 ? 36.127 23.906 30.151 1.00 16.64 175 GLY A N 1
ATOM 1438 C CA . GLY A 1 176 ? 36.145 22.476 30.457 1.00 15.30 175 GLY A CA 1
ATOM 1439 C C . GLY A 1 176 ? 34.800 21.768 30.400 1.00 13.36 175 GLY A C 1
ATOM 1440 O O . GLY A 1 176 ? 34.703 20.625 30.849 1.00 12.44 175 GLY A O 1
ATOM 1441 N N . VAL A 1 177 ? 33.753 22.414 29.881 1.00 11.44 176 VAL A N 1
ATOM 1442 C CA . VAL A 1 177 ? 32.464 21.744 29.715 1.00 11.18 176 VAL A CA 1
ATOM 1443 C C . VAL A 1 177 ? 32.622 20.559 28.765 1.00 16.23 176 VAL A C 1
ATOM 1444 O O . VAL A 1 177 ? 33.324 20.642 27.749 1.00 15.70 176 VAL A O 1
ATOM 1448 N N . HIS A 1 178 ? 31.991 19.425 29.114 1.00 11.80 177 HIS A N 1
ATOM 1449 C CA . HIS A 1 178 ? 32.247 18.168 28.419 1.00 11.95 177 HIS A CA 1
ATOM 1450 C C . HIS A 1 178 ? 31.352 17.933 27.213 1.00 11.64 177 HIS A C 1
ATOM 1451 O O . HIS A 1 178 ? 31.733 17.167 26.324 1.00 11.99 177 HIS A O 1
ATOM 1458 N N . GLU A 1 179 ? 30.207 18.601 27.132 1.00 11.07 178 GLU A N 1
ATOM 1459 C CA . GLU A 1 179 ? 29.258 18.309 26.071 1.00 10.82 178 GLU A CA 1
ATOM 1460 C C . GLU A 1 179 ? 28.359 19.518 25.887 1.00 10.24 178 GLU A C 1
ATOM 1461 O O . GLU A 1 179 ? 27.993 20.164 26.861 1.00 10.06 178 GLU A O 1
ATOM 1467 N N . VAL A 1 180 ? 28.002 19.806 24.644 1.00 10.05 179 VAL A N 1
ATOM 1468 C CA . VAL A 1 180 ? 27.037 20.849 24.350 1.00 10.03 179 VAL A CA 1
ATOM 1469 C C . VAL A 1 180 ? 25.984 20.268 23.406 1.00 9.65 179 VAL A C 1
ATOM 1470 O O . VAL A 1 180 ? 26.328 19.586 22.431 1.00 10.78 179 VAL A O 1
ATOM 1474 N N . ARG A 1 181 ? 24.706 20.497 23.729 1.00 9.12 180 ARG A N 1
ATOM 1475 C CA . ARG A 1 181 ? 23.580 20.039 22.917 1.00 8.96 180 ARG A CA 1
ATOM 1476 C C . ARG A 1 181 ? 22.848 21.248 22.335 1.00 8.65 180 ARG A C 1
ATOM 1477 O O . ARG A 1 181 ? 22.475 22.164 23.070 1.00 8.50 180 ARG A O 1
ATOM 1485 N N . LEU A 1 182 ? 22.640 21.239 21.023 1.00 8.65 181 LEU A N 1
ATOM 1486 C CA . LEU A 1 182 ? 22.138 22.397 20.274 1.00 8.76 181 LEU A CA 1
ATOM 1487 C C . LEU A 1 182 ? 20.672 22.177 19.907 1.00 8.30 181 LEU A C 1
ATOM 1488 O O . LEU A 1 182 ? 20.370 21.327 19.074 1.00 9.05 181 LEU A O 1
ATOM 1493 N N . PHE A 1 183 ? 19.774 22.964 20.488 1.00 8.12 182 PHE A N 1
ATOM 1494 C CA . PHE A 1 183 ? 18.333 22.829 20.228 1.00 9.59 182 PHE A CA 1
ATOM 1495 C C . PHE A 1 183 ? 17.778 24.060 19.511 1.00 7.97 182 PHE A C 1
ATOM 1496 O O . PHE A 1 183 ? 17.604 25.113 20.152 1.00 9.59 182 PHE A O 1
ATOM 1504 N N . PRO A 1 184 ? 17.440 23.976 18.224 1.00 8.02 183 PRO A N 1
ATOM 1505 C CA . PRO A 1 184 ? 16.768 25.103 17.556 1.00 9.07 183 PRO A CA 1
ATOM 1506 C C . PRO A 1 184 ? 15.463 25.438 18.254 1.00 9.08 183 PRO A C 1
ATOM 1507 O O . PRO A 1 184 ? 14.730 24.549 18.693 1.00 8.68 183 PRO A O 1
ATOM 1511 N N . VAL A 1 185 ? 15.189 26.736 18.379 1.00 8.13 184 VAL A N 1
ATOM 1512 C CA . VAL A 1 185 ? 14.037 27.165 19.158 1.00 8.17 184 VAL A CA 1
ATOM 1513 C C . VAL A 1 185 ? 12.753 26.705 18.472 1.00 9.49 184 VAL A C 1
ATOM 1514 O O . VAL A 1 185 ? 12.653 26.672 17.237 1.00 11.84 184 VAL A O 1
ATOM 1518 N N . GLY A 1 186 ? 11.783 26.282 19.278 1.00 10.74 185 GLY A N 1
ATOM 1519 C CA . GLY A 1 186 ? 10.469 25.929 18.786 1.00 14.16 185 GLY A CA 1
ATOM 1520 C C . GLY A 1 186 ? 9.549 27.110 19.020 1.00 15.02 185 GLY A C 1
ATOM 1521 O O . GLY A 1 186 ? 9.486 27.650 20.129 1.00 9.67 185 GLY A O 1
ATOM 1522 N N . VAL A 1 187 ? 8.860 27.526 17.961 1.00 14.17 186 VAL A N 1
ATOM 1523 C CA . VAL A 1 187 ? 8.027 28.722 18.014 1.00 14.04 186 VAL A CA 1
ATOM 1524 C C . VAL A 1 187 ? 6.624 28.352 17.547 1.00 15.71 186 VAL A C 1
ATOM 1525 O O . VAL A 1 187 ? 6.459 27.746 16.478 1.00 15.53 186 VAL A O 1
ATOM 1529 N N . THR A 1 188 ? 5.622 28.680 18.362 1.00 10.73 187 THR A N 1
ATOM 1530 C CA . THR A 1 188 ? 4.232 28.515 17.956 1.00 14.81 187 THR A CA 1
ATOM 1531 C C . THR A 1 188 ? 3.760 29.776 17.239 1.00 19.74 187 THR A C 1
ATOM 1532 O O . THR A 1 188 ? 4.481 30.769 17.137 1.00 16.31 187 THR A O 1
ATOM 1536 N N . LYS A 1 189 ? 2.520 29.753 16.750 1.00 24.54 188 LYS A N 1
ATOM 1537 C CA . LYS A 1 189 ? 1.928 30.964 16.203 1.00 17.46 188 LYS A CA 1
ATOM 1538 C C . LYS A 1 189 ? 1.428 31.907 17.295 1.00 17.54 188 LYS A C 1
ATOM 1539 O O . LYS A 1 189 ? 0.807 32.913 16.978 1.00 18.22 188 LYS A O 1
ATOM 1545 N N . TYR A 1 190 ? 1.698 31.611 18.567 1.00 21.03 189 TYR A N 1
ATOM 1546 C CA . TYR A 1 190 ? 1.274 32.456 19.677 1.00 19.15 189 TYR A CA 1
ATOM 1547 C C . TYR A 1 190 ? 2.453 33.048 20.448 1.00 22.95 189 TYR A C 1
ATOM 1548 O O . TYR A 1 190 ? 2.292 33.446 21.606 1.00 25.35 189 TYR A O 1
ATOM 1557 N N . ASN A 1 191 ? 3.636 33.118 19.854 1.00 19.93 190 ASN A N 1
ATOM 1558 C CA . ASN A 1 191 ? 4.749 33.688 20.600 1.00 27.68 190 ASN A CA 1
ATOM 1559 C C . ASN A 1 191 ? 4.590 35.203 20.697 1.00 20.92 190 ASN A C 1
ATOM 1560 O O . ASN A 1 191 ? 4.160 35.867 19.751 1.00 17.01 190 ASN A O 1
ATOM 1565 N N . ARG A 1 192 ? 4.892 35.745 21.874 1.00 29.42 191 ARG A N 1
ATOM 1566 C CA . ARG A 1 192 ? 4.606 37.141 22.171 1.00 33.86 191 ARG A CA 1
ATOM 1567 C C . ARG A 1 192 ? 5.850 38.014 22.216 1.00 38.58 191 ARG A C 1
ATOM 1568 O O . ARG A 1 192 ? 5.732 39.226 22.449 1.00 27.93 191 ARG A O 1
ATOM 1576 N N . PHE A 1 193 ? 7.037 37.445 21.994 1.00 24.96 192 PHE A N 1
ATOM 1577 C CA . PHE A 1 193 ? 8.281 38.186 22.168 1.00 34.11 192 PHE A CA 1
ATOM 1578 C C . PHE A 1 193 ? 9.060 38.335 20.864 1.00 30.12 192 PHE A C 1
ATOM 1579 O O . PHE A 1 193 ? 10.256 38.639 20.894 1.00 31.45 192 PHE A O 1
ATOM 1587 N N . GLU A 1 194 ? 8.397 38.150 19.721 1.00 25.80 193 GLU A N 1
ATOM 1588 C CA . GLU A 1 194 ? 9.031 38.307 18.410 1.00 26.70 193 GLU A CA 1
ATOM 1589 C C . GLU A 1 194 ? 10.189 37.326 18.226 1.00 34.98 193 GLU A C 1
ATOM 1590 O O . GLU A 1 194 ? 11.131 37.595 17.478 1.00 38.10 193 GLU A O 1
ATOM 1596 N N . ILE A 1 195 ? 10.138 36.199 18.940 1.00 14.08 194 ILE A N 1
ATOM 1597 C CA . ILE A 1 195 ? 11.010 35.071 18.650 1.00 15.16 194 ILE A CA 1
ATOM 1598 C C . ILE A 1 195 ? 10.583 34.474 17.316 1.00 22.85 194 ILE A C 1
ATOM 1599 O O . ILE A 1 195 ? 9.384 34.394 17.008 1.00 18.16 194 ILE A O 1
ATOM 1604 N N . ARG A 1 196 ? 11.558 34.089 16.503 1.00 14.28 195 ARG A N 1
ATOM 1605 C CA . ARG A 1 196 ? 11.270 33.457 15.223 1.00 21.37 195 ARG A CA 1
ATOM 1606 C C . ARG A 1 196 ? 12.097 32.188 15.083 1.00 12.56 195 ARG A C 1
ATOM 1607 O O . ARG A 1 196 ? 13.152 32.060 15.714 1.00 12.97 195 ARG A O 1
ATOM 1615 N N . PRO A 1 197 ? 11.624 31.213 14.307 1.00 16.02 196 PRO A N 1
ATOM 1616 C CA . PRO A 1 197 ? 12.428 30.007 14.083 1.00 18.11 196 PRO A CA 1
ATOM 1617 C C . PRO A 1 197 ? 13.669 30.328 13.271 1.00 15.09 196 PRO A C 1
ATOM 1618 O O . PRO A 1 197 ? 13.732 31.323 12.539 1.00 11.17 196 PRO A O 1
ATOM 1622 N N . LEU A 1 198 ? 14.680 29.476 13.434 1.00 13.93 197 LEU A N 1
ATOM 1623 C CA . LEU A 1 198 ? 15.825 29.524 12.542 1.00 16.56 197 LEU A CA 1
ATOM 1624 C C . LEU A 1 198 ? 15.360 29.220 11.131 1.00 13.35 197 LEU A C 1
ATOM 1625 O O . LEU A 1 198 ? 14.585 28.284 10.912 1.00 15.36 197 LEU A O 1
ATOM 1630 N N . THR A 1 199 ? 15.819 30.022 10.177 1.00 13.19 198 THR A N 1
ATOM 1631 C CA . THR A 1 199 ? 15.576 29.694 8.784 1.00 23.93 198 THR A CA 1
ATOM 1632 C C . THR A 1 199 ? 16.308 28.414 8.397 1.00 24.88 198 THR A C 1
ATOM 1633 O O . THR A 1 199 ? 17.199 27.924 9.105 1.00 12.45 198 THR A O 1
ATOM 1637 N N . LYS A 1 200 ? 15.945 27.899 7.219 1.00 17.25 199 LYS A N 1
ATOM 1638 C CA . LYS A 1 200 ? 16.654 26.754 6.667 1.00 21.69 199 LYS A CA 1
ATOM 1639 C C . LYS A 1 200 ? 18.146 27.048 6.525 1.00 16.27 199 LYS A C 1
ATOM 1640 O O . LYS A 1 200 ? 18.978 26.176 6.793 1.00 21.30 199 LYS A O 1
ATOM 1646 N N . GLU A 1 201 ? 18.507 28.286 6.149 1.00 15.07 200 GLU A N 1
ATOM 1647 C CA . GLU A 1 201 ? 19.918 28.637 6.004 1.00 19.38 200 GLU A CA 1
ATOM 1648 C C . GLU A 1 201 ? 20.610 28.728 7.360 1.00 17.78 200 GLU A C 1
ATOM 1649 O O . GLU A 1 201 ? 21.776 28.337 7.495 1.00 11.88 200 GLU A O 1
ATOM 1655 N N . GLU A 1 202 ? 19.918 29.270 8.365 1.00 11.87 201 GLU A N 1
ATOM 1656 C CA . GLU A 1 202 ? 20.489 29.332 9.705 1.00 13.36 201 GLU A CA 1
ATOM 1657 C C . GLU A 1 202 ? 20.688 27.937 10.299 1.00 11.38 201 GLU A C 1
ATOM 1658 O O . GLU A 1 202 ? 21.707 27.682 10.950 1.00 11.81 201 GLU A O 1
ATOM 1664 N N . LEU A 1 203 ? 19.726 27.031 10.110 1.00 10.25 202 LEU A N 1
ATOM 1665 C CA . LEU A 1 203 ? 19.907 25.661 10.586 1.00 12.37 202 LEU A CA 1
ATOM 1666 C C . LEU A 1 203 ? 21.157 25.033 9.980 1.00 12.39 202 LEU A C 1
ATOM 1667 O O . LEU A 1 203 ? 21.978 24.438 10.692 1.00 11.88 202 LEU A O 1
ATOM 1672 N N . SER A 1 204 ? 21.331 25.181 8.664 1.00 11.75 203 SER A N 1
ATOM 1673 C CA . SER A 1 204 ? 22.496 24.607 7.999 1.00 11.51 203 SER A CA 1
ATOM 1674 C C . SER A 1 204 ? 23.781 25.267 8.468 1.00 13.95 203 SER A C 1
ATOM 1675 O O . SER A 1 204 ? 24.805 24.596 8.638 1.00 13.52 203 SER A O 1
ATOM 1678 N N . TYR A 1 205 ? 23.753 26.588 8.671 1.00 11.69 204 TYR A N 1
ATOM 1679 C CA . TYR A 1 205 ? 24.937 27.291 9.148 1.00 12.68 204 TYR A CA 1
ATOM 1680 C C . TYR A 1 205 ? 25.370 26.763 10.510 1.00 16.36 204 TYR A C 1
ATOM 1681 O O . TYR A 1 205 ? 26.551 26.451 10.726 1.00 11.69 204 TYR A O 1
ATOM 1690 N N . VAL A 1 206 ? 24.426 26.683 11.451 1.00 11.10 205 VAL A N 1
ATOM 1691 C CA . VAL A 1 206 ? 24.750 26.154 12.771 1.00 11.22 205 VAL A CA 1
ATOM 1692 C C . VAL A 1 206 ? 25.244 24.716 12.666 1.00 10.57 205 VAL A C 1
ATOM 1693 O O . VAL A 1 206 ? 26.231 24.340 13.309 1.00 10.67 205 VAL A O 1
ATOM 1697 N N . LYS A 1 207 ? 24.579 23.894 11.846 1.00 10.66 206 LYS A N 1
ATOM 1698 C CA . LYS A 1 207 ? 25.011 22.508 11.680 1.00 15.74 206 LYS A CA 1
ATOM 1699 C C . LYS A 1 207 ? 26.473 22.432 11.249 1.00 14.06 206 LYS A C 1
ATOM 1700 O O . LYS A 1 207 ? 27.260 21.662 11.814 1.00 12.38 206 LYS A O 1
ATOM 1706 N N . GLU A 1 208 ? 26.850 23.230 10.249 1.00 12.01 207 GLU A N 1
ATOM 1707 C CA . GLU A 1 208 ? 28.225 23.222 9.763 1.00 13.78 207 GLU A CA 1
ATOM 1708 C C . GLU A 1 208 ? 29.201 23.728 10.821 1.00 15.50 207 GLU A C 1
ATOM 1709 O O . GLU A 1 208 ? 30.314 23.203 10.940 1.00 15.65 207 GLU A O 1
ATOM 1715 N N . VAL A 1 209 ? 28.821 24.752 11.590 1.00 12.33 208 VAL A N 1
ATOM 1716 C CA . VAL A 1 209 ? 29.727 25.221 12.635 1.00 12.07 208 VAL A CA 1
ATOM 1717 C C . VAL A 1 209 ? 29.907 24.137 13.686 1.00 11.83 208 VAL A C 1
ATOM 1718 O O . VAL A 1 209 ? 31.015 23.910 14.193 1.00 12.11 208 VAL A O 1
ATOM 1722 N N . ALA A 1 210 ? 28.823 23.437 14.013 1.00 11.37 209 ALA A N 1
ATOM 1723 C CA . ALA A 1 210 ? 28.900 22.416 15.049 1.00 13.35 209 ALA A CA 1
ATOM 1724 C C . ALA A 1 210 ? 29.772 21.248 14.601 1.00 11.82 209 ALA A C 1
ATOM 1725 O O . ALA A 1 210 ? 30.558 20.725 15.393 1.00 13.54 209 ALA A O 1
ATOM 1727 N N . LEU A 1 211 ? 29.674 20.852 13.328 1.00 12.24 210 LEU A N 1
ATOM 1728 C CA . LEU A 1 211 ? 30.532 19.784 12.822 1.00 14.12 210 LEU A CA 1
ATOM 1729 C C . LEU A 1 211 ? 31.994 20.212 12.811 1.00 19.38 210 LEU A C 1
ATOM 1730 O O . LEU A 1 211 ? 32.884 19.399 13.085 1.00 14.07 210 LEU A O 1
ATOM 1735 N N . GLU A 1 212 ? 32.262 21.482 12.482 1.00 14.85 211 GLU A N 1
ATOM 1736 C CA . GLU A 1 212 ? 33.640 21.960 12.490 1.00 14.16 211 GLU A CA 1
ATOM 1737 C C . GLU A 1 212 ? 34.219 21.978 13.900 1.00 14.90 211 GLU A C 1
ATOM 1738 O O . GLU A 1 212 ? 35.370 21.580 14.103 1.00 14.48 211 GLU A O 1
ATOM 1744 N N . LYS A 1 213 ? 33.451 22.468 14.879 1.00 13.11 212 LYS A N 1
ATOM 1745 C CA . LYS A 1 213 ? 33.947 22.513 16.254 1.00 12.90 212 LYS A CA 1
ATOM 1746 C C . LYS A 1 213 ? 34.134 21.115 16.833 1.00 15.51 212 LYS A C 1
ATOM 1747 O O . LYS A 1 213 ? 35.068 20.887 17.615 1.00 13.36 212 LYS A O 1
ATOM 1753 N N . ASP A 1 214 ? 33.252 20.173 16.472 1.00 12.98 213 ASP A N 1
ATOM 1754 C CA . ASP A 1 214 ? 33.342 18.831 17.028 1.00 13.21 213 ASP A CA 1
ATOM 1755 C C . ASP A 1 214 ? 34.602 18.091 16.571 1.00 14.16 213 ASP A C 1
ATOM 1756 O O . ASP A 1 214 ? 35.094 17.239 17.308 1.00 14.58 213 ASP A O 1
ATOM 1761 N N . LYS A 1 215 ? 35.147 18.387 15.382 1.00 14.71 214 LYS A N 1
ATOM 1762 C CA . LYS A 1 215 ? 36.404 17.781 14.950 1.00 15.73 214 LYS A CA 1
ATOM 1763 C C . LYS A 1 215 ? 37.640 18.567 15.380 1.00 16.11 214 LYS A C 1
ATOM 1764 O O . LYS A 1 215 ? 38.760 18.157 15.051 1.00 16.95 214 LYS A O 1
ATOM 1770 N N . GLU A 1 216 ? 37.471 19.690 16.071 1.00 15.37 215 GLU A N 1
ATOM 1771 C CA . GLU A 1 216 ? 38.583 20.494 16.567 1.00 17.14 215 GLU A CA 1
ATOM 1772 C C . GLU A 1 216 ? 38.735 20.418 18.076 1.00 15.25 215 GLU A C 1
ATOM 1773 O O . GLU A 1 216 ? 39.840 20.187 18.579 1.00 17.02 215 GLU A O 1
ATOM 1779 N N . LEU A 1 217 ? 37.637 20.571 18.804 1.00 14.42 216 LEU A N 1
ATOM 1780 C CA . LEU A 1 217 ? 37.649 20.738 20.247 1.00 14.04 216 LEU A CA 1
ATOM 1781 C C . LEU A 1 217 ? 37.304 19.431 20.939 1.00 14.67 216 LEU A C 1
ATOM 1782 O O . LEU A 1 217 ? 36.565 18.607 20.403 1.00 14.08 216 LEU A O 1
ATOM 1787 N N . GLY A 1 218 ? 37.827 19.258 22.154 1.00 14.30 217 GLY A N 1
ATOM 1788 C CA . GLY A 1 218 ? 37.508 18.067 22.919 1.00 17.76 217 GLY A CA 1
ATOM 1789 C C . GLY A 1 218 ? 36.057 17.974 23.364 1.00 16.32 217 GLY A C 1
ATOM 1790 O O . GLY A 1 218 ? 35.572 16.862 23.598 1.00 25.19 217 GLY A O 1
ATOM 1791 N N . ILE A 1 219 ? 35.364 19.113 23.501 1.00 12.91 218 ILE A N 1
ATOM 1792 C CA . ILE A 1 219 ? 33.953 19.109 23.892 1.00 12.28 218 ILE A CA 1
ATOM 1793 C C . ILE A 1 219 ? 33.126 18.315 22.880 1.00 12.26 218 ILE A C 1
ATOM 1794 O O . ILE A 1 219 ? 33.343 18.407 21.666 1.00 12.45 218 ILE A O 1
ATOM 1799 N N . LYS A 1 220 ? 32.182 17.508 23.376 1.00 12.09 219 LYS A N 1
ATOM 1800 C CA . LYS A 1 220 ? 31.305 16.731 22.496 1.00 12.07 219 LYS A CA 1
ATOM 1801 C C . LYS A 1 220 ? 30.158 17.619 22.029 1.00 11.39 219 LYS A C 1
ATOM 1802 O O . LYS A 1 220 ? 29.327 18.040 22.838 1.00 14.13 219 LYS A O 1
ATOM 1808 N N . VAL A 1 221 ? 30.097 17.890 20.726 1.00 11.42 220 VAL A N 1
ATOM 1809 C CA . VAL A 1 221 ? 29.087 18.776 20.152 1.00 11.85 220 VAL A CA 1
ATOM 1810 C C . VAL A 1 221 ? 27.968 17.914 19.602 1.00 11.17 220 VAL A C 1
ATOM 1811 O O . VAL A 1 221 ? 28.180 17.125 18.672 1.00 11.97 220 VAL A O 1
ATOM 1815 N N . VAL A 1 222 ? 26.776 18.063 20.162 1.00 10.30 221 VAL A N 1
ATOM 1816 C CA . VAL A 1 222 ? 25.675 17.155 19.871 1.00 16.80 221 VAL A CA 1
ATOM 1817 C C . VAL A 1 222 ? 24.621 17.889 19.061 1.00 13.86 221 VAL A C 1
ATOM 1818 O O . VAL A 1 222 ? 24.148 18.958 19.470 1.00 14.10 221 VAL A O 1
ATOM 1822 N N . ILE A 1 223 ? 24.271 17.318 17.914 1.00 13.89 222 ILE A N 1
ATOM 1823 C CA . ILE A 1 223 ? 23.142 17.736 17.086 1.00 14.87 222 ILE A CA 1
ATOM 1824 C C . ILE A 1 223 ? 22.007 16.750 17.350 1.00 12.96 222 ILE A C 1
ATOM 1825 O O . ILE A 1 223 ? 22.003 15.645 16.790 1.00 10.45 222 ILE A O 1
ATOM 1830 N N . PRO A 1 224 ? 21.038 17.107 18.188 1.00 9.49 223 PRO A N 1
ATOM 1831 C CA . PRO A 1 224 ? 20.075 16.125 18.709 1.00 12.82 223 PRO A CA 1
ATOM 1832 C C . PRO A 1 224 ? 18.997 15.807 17.686 1.00 16.10 223 PRO A C 1
ATOM 1833 O O . PRO A 1 224 ? 18.983 16.392 16.593 1.00 9.49 223 PRO A O 1
ATOM 1837 N N . PRO A 1 225 ? 18.089 14.862 17.993 1.00 16.57 224 PRO A N 1
ATOM 1838 C CA . PRO A 1 225 ? 17.094 14.453 16.984 1.00 17.15 224 PRO A CA 1
ATOM 1839 C C . PRO A 1 225 ? 16.201 15.576 16.495 1.00 13.93 224 PRO A C 1
ATOM 1840 O O . PRO A 1 225 ? 15.887 15.614 15.302 1.00 13.60 224 PRO A O 1
ATOM 1844 N N . ILE A 1 226 ? 15.773 16.488 17.373 1.00 12.77 225 ILE A N 1
ATOM 1845 C CA . ILE A 1 226 ? 14.905 17.566 16.912 1.00 14.62 225 ILE A CA 1
ATOM 1846 C C . ILE A 1 226 ? 15.634 18.437 15.892 1.00 13.70 225 ILE A C 1
ATOM 1847 O O . ILE A 1 226 ? 15.040 18.892 14.907 1.00 12.82 225 ILE A O 1
ATOM 1852 N N . PHE A 1 227 ? 16.936 18.668 16.099 1.00 11.36 226 PHE A N 1
ATOM 1853 C CA . PHE A 1 227 ? 17.714 19.468 15.155 1.00 10.16 226 PHE A CA 1
ATOM 1854 C C . PHE A 1 227 ? 17.833 18.744 13.816 1.00 11.84 226 PHE A C 1
ATOM 1855 O O . PHE A 1 227 ? 17.593 19.332 12.753 1.00 12.69 226 PHE A O 1
ATOM 1863 N N . LEU A 1 228 ? 18.195 17.458 13.845 1.00 9.79 227 LEU A N 1
ATOM 1864 C CA . LEU A 1 228 ? 18.296 16.716 12.593 1.00 13.02 227 LEU A CA 1
ATOM 1865 C C . LEU A 1 228 ? 16.954 16.686 11.875 1.00 10.66 227 LEU A C 1
ATOM 1866 O O . LEU A 1 228 ? 16.896 16.766 10.643 1.00 10.91 227 LEU A O 1
ATOM 1871 N N . ALA A 1 229 ? 15.865 16.548 12.632 1.00 12.79 228 ALA A N 1
ATOM 1872 C CA . ALA A 1 229 ? 14.541 16.539 12.019 1.00 16.00 228 ALA A CA 1
ATOM 1873 C C . ALA A 1 229 ? 14.246 17.874 11.342 1.00 13.50 228 ALA A C 1
ATOM 1874 O O . ALA A 1 229 ? 13.761 17.907 10.204 1.00 12.02 228 ALA A O 1
ATOM 1876 N N . LEU A 1 230 ? 14.574 18.988 12.009 1.00 12.42 229 LEU A N 1
ATOM 1877 C CA . LEU A 1 230 ? 14.359 20.307 11.408 1.00 8.79 229 LEU A CA 1
ATOM 1878 C C . LEU A 1 230 ? 15.194 20.507 10.150 1.00 16.50 229 LEU A C 1
ATOM 1879 O O . LEU A 1 230 ? 14.787 21.253 9.244 1.00 12.75 229 LEU A O 1
ATOM 1884 N N . LEU A 1 231 ? 16.359 19.859 10.077 1.00 12.32 230 LEU A N 1
ATOM 1885 C CA . LEU A 1 231 ? 17.208 19.865 8.890 1.00 14.12 230 LEU A CA 1
ATOM 1886 C C . LEU A 1 231 ? 16.735 18.905 7.801 1.00 18.03 230 LEU A C 1
ATOM 1887 O O . LEU A 1 231 ? 17.263 18.952 6.689 1.00 20.74 230 LEU A O 1
ATOM 1892 N N . GLY A 1 232 ? 15.768 18.037 8.086 1.00 21.71 231 GLY A N 1
ATOM 1893 C CA . GLY A 1 232 ? 15.363 17.024 7.124 1.00 22.37 231 GLY A CA 1
ATOM 1894 C C . GLY A 1 232 ? 16.345 15.883 7.024 1.00 20.84 231 GLY A C 1
ATOM 1895 O O . GLY A 1 232 ? 16.475 15.267 5.961 1.00 19.52 231 GLY A O 1
ATOM 1896 N N . GLU A 1 233 ? 17.064 15.599 8.110 1.00 16.85 232 GLU A N 1
ATOM 1897 C CA . GLU A 1 233 ? 18.131 14.609 8.102 1.00 17.82 232 GLU A CA 1
ATOM 1898 C C . GLU A 1 233 ? 17.988 13.623 9.257 1.00 17.49 232 GLU A C 1
ATOM 1899 O O . GLU A 1 233 ? 18.971 12.996 9.651 1.00 26.75 232 GLU A O 1
ATOM 1905 N N . PHE A 1 234 ? 16.793 13.487 9.823 1.00 11.82 233 PHE A N 1
ATOM 1906 C CA . PHE A 1 234 ? 16.592 12.556 10.923 1.00 13.74 233 PHE A CA 1
ATOM 1907 C C . PHE A 1 234 ? 16.506 11.125 10.414 1.00 16.64 233 PHE A C 1
ATOM 1908 O O . PHE A 1 234 ? 15.873 10.846 9.392 1.00 21.76 233 PHE A O 1
ATOM 1916 N N . THR A 1 235 ? 17.159 10.216 11.127 1.00 19.35 234 THR A N 1
ATOM 1917 C CA . THR A 1 235 ? 17.047 8.805 10.807 1.00 22.10 234 THR A CA 1
ATOM 1918 C C . THR A 1 235 ? 17.150 7.999 12.088 1.00 22.88 234 THR A C 1
ATOM 1919 O O . THR A 1 235 ? 17.856 8.380 13.025 1.00 21.59 234 THR A O 1
ATOM 1923 N N . THR A 1 236 ? 16.400 6.900 12.133 1.00 19.24 235 THR A N 1
ATOM 1924 C CA . THR A 1 236 ? 16.532 5.946 13.225 1.00 22.43 235 THR A CA 1
ATOM 1925 C C . THR A 1 236 ? 17.690 4.985 13.009 1.00 31.95 235 THR A C 1
ATOM 1926 O O . THR A 1 236 ? 18.065 4.269 13.945 1.00 28.24 235 THR A O 1
ATOM 1930 N N . GLY A 1 237 ? 18.249 4.948 11.798 1.00 26.10 236 GLY A N 1
ATOM 1931 C CA . GLY A 1 237 ? 19.273 3.983 11.463 1.00 29.14 236 GLY A CA 1
ATOM 1932 C C . GLY A 1 237 ? 18.763 2.575 11.278 1.00 45.61 236 GLY A C 1
ATOM 1933 O O . GLY A 1 237 ? 19.568 1.659 11.093 1.00 35.78 236 GLY A O 1
ATOM 1934 N N . LEU A 1 238 ? 17.450 2.369 11.320 1.00 30.50 237 LEU A N 1
ATOM 1935 C CA . LEU A 1 238 ? 16.894 1.031 11.221 1.00 29.93 237 LEU A CA 1
ATOM 1936 C C . LEU A 1 238 ? 16.697 0.631 9.768 1.00 32.93 237 LEU A C 1
ATOM 1937 O O . LEU A 1 238 ? 16.478 1.471 8.890 1.00 30.92 237 LEU A O 1
ATOM 1942 N N . GLU A 1 239 ? 16.783 -0.669 9.522 1.00 47.35 238 GLU A N 1
ATOM 1943 C CA . GLU A 1 239 ? 16.413 -1.180 8.216 1.00 34.77 238 GLU A CA 1
ATOM 1944 C C . GLU A 1 239 ? 14.903 -1.046 8.028 1.00 33.58 238 GLU A C 1
ATOM 1945 O O . GLU A 1 239 ? 14.146 -1.209 8.987 1.00 26.84 238 GLU A O 1
ATOM 1951 N N . PRO A 1 240 ? 14.442 -0.727 6.819 1.00 23.85 239 PRO A N 1
ATOM 1952 C CA . PRO A 1 240 ? 13.000 -0.626 6.581 1.00 31.54 239 PRO A CA 1
ATOM 1953 C C . PRO A 1 240 ? 12.278 -1.916 6.943 1.00 36.21 239 PRO A C 1
ATOM 1954 O O . PRO A 1 240 ? 12.801 -3.016 6.756 1.00 29.74 239 PRO A O 1
ATOM 1958 N N . PHE A 1 241 ? 11.060 -1.767 7.460 1.00 26.03 240 PHE A N 1
ATOM 1959 C CA . PHE A 1 241 ? 10.217 -2.903 7.817 1.00 29.31 240 PHE A CA 1
ATOM 1960 C C . PHE A 1 241 ? 9.383 -3.326 6.612 1.00 32.09 240 PHE A C 1
ATOM 1961 O O . PHE A 1 241 ? 8.734 -2.493 5.974 1.00 32.68 240 PHE A O 1
ATOM 1969 N N . ASN A 1 242 ? 9.392 -4.617 6.300 1.00 24.04 241 ASN A N 1
ATOM 1970 C CA . ASN A 1 242 ? 8.677 -5.094 5.125 1.00 34.57 241 ASN A CA 1
ATOM 1971 C C . ASN A 1 242 ? 7.248 -5.543 5.432 1.00 27.03 241 ASN A C 1
ATOM 1972 O O . ASN A 1 242 ? 6.650 -6.250 4.619 1.00 31.93 241 ASN A O 1
ATOM 1977 N N . ILE A 1 243 ? 6.685 -5.134 6.574 1.00 35.70 242 ILE A N 1
ATOM 1978 C CA . ILE A 1 243 ? 5.311 -5.503 6.908 1.00 32.54 242 ILE A CA 1
ATOM 1979 C C . ILE A 1 243 ? 4.369 -5.028 5.807 1.00 25.31 242 ILE A C 1
ATOM 1980 O O . ILE A 1 243 ? 4.436 -3.880 5.351 1.00 26.04 242 ILE A O 1
ATOM 1985 N N . GLU A 1 244 ? 3.490 -5.918 5.361 1.00 21.82 243 GLU A N 1
ATOM 1986 C CA . GLU A 1 244 ? 2.564 -5.611 4.276 1.00 27.06 243 GLU A CA 1
ATOM 1987 C C . GLU A 1 244 ? 1.156 -5.961 4.727 1.00 30.43 243 GLU A C 1
ATOM 1988 O O . GLU A 1 244 ? 0.735 -7.125 4.611 1.00 32.55 243 GLU A O 1
ATOM 1994 N N . PRO A 1 245 ? 0.397 -4.993 5.229 1.00 28.27 244 PRO A N 1
ATOM 1995 C CA . PRO A 1 245 ? -0.922 -5.306 5.783 1.00 29.34 244 PRO A CA 1
ATOM 1996 C C . PRO A 1 245 ? -1.899 -5.693 4.688 1.00 31.37 244 PRO A C 1
ATOM 1997 O O . PRO A 1 245 ? -1.796 -5.258 3.539 1.00 31.92 244 PRO A O 1
ATOM 2001 N N . GLU A 1 246 ? -2.851 -6.535 5.063 1.00 30.75 245 GLU A N 1
ATOM 2002 C CA . GLU A 1 246 ? -3.875 -6.981 4.134 1.00 39.45 245 GLU A CA 1
ATOM 2003 C C . GLU A 1 246 ? -5.025 -5.991 4.031 1.00 34.02 245 GLU A C 1
ATOM 2004 O O . GLU A 1 246 ? -5.683 -5.921 2.987 1.00 43.41 245 GLU A O 1
ATOM 2010 N N . PHE A 1 247 ? -5.258 -5.207 5.071 1.00 25.92 246 PHE A N 1
ATOM 2011 C CA . PHE A 1 247 ? -6.382 -4.291 5.136 1.00 20.27 246 PHE A CA 1
ATOM 2012 C C . PHE A 1 247 ? -5.919 -2.839 5.159 1.00 17.66 246 PHE A C 1
ATOM 2013 O O . PHE A 1 247 ? -4.756 -2.551 5.460 1.00 18.70 246 PHE A O 1
ATOM 2021 N N . PRO A 1 248 ? -6.807 -1.890 4.804 1.00 15.56 247 PRO A N 1
ATOM 2022 C CA . PRO A 1 248 ? -6.423 -0.471 4.824 1.00 18.53 247 PRO A CA 1
ATOM 2023 C C . PRO A 1 248 ? -5.760 -0.079 6.137 1.00 14.12 247 PRO A C 1
ATOM 2024 O O . PRO A 1 248 ? -6.350 -0.250 7.205 1.00 14.68 247 PRO A O 1
ATOM 2028 N N . THR A 1 249 ? -4.520 0.399 6.061 1.00 13.85 248 THR A N 1
ATOM 2029 C CA . THR A 1 249 ? -3.705 0.698 7.230 1.00 13.55 248 THR A CA 1
ATOM 2030 C C . THR A 1 249 ? -3.012 2.031 7.012 1.00 15.16 248 THR A C 1
ATOM 2031 O O . THR A 1 249 ? -2.429 2.274 5.945 1.00 13.01 248 THR A O 1
ATOM 2035 N N . TYR A 1 250 ? -3.073 2.889 8.025 1.00 12.52 249 TYR A N 1
ATOM 2036 C CA . TYR A 1 250 ? -2.491 4.222 7.970 1.00 11.99 249 TYR A CA 1
ATOM 2037 C C . TYR A 1 250 ? -1.647 4.444 9.219 1.00 11.75 249 TYR A C 1
ATOM 2038 O O . TYR A 1 250 ? -2.066 4.086 10.326 1.00 13.53 249 TYR A O 1
ATOM 2047 N N . ILE A 1 251 ? -0.449 4.988 9.033 1.00 12.47 250 ILE A N 1
ATOM 2048 C CA . ILE A 1 251 ? 0.388 5.490 10.118 1.00 11.65 250 ILE A CA 1
ATOM 2049 C C . ILE A 1 251 ? 0.323 7.014 10.082 1.00 11.40 250 ILE A C 1
ATOM 2050 O O . ILE A 1 251 ? 0.791 7.640 9.125 1.00 11.63 250 ILE A O 1
ATOM 2055 N N . PHE A 1 252 ? -0.244 7.616 11.127 1.00 12.91 251 PHE A N 1
ATOM 2056 C CA . PHE A 1 252 ? -0.294 9.065 11.257 1.00 10.13 251 PHE A CA 1
ATOM 2057 C C . PHE A 1 252 ? 0.946 9.522 12.015 1.00 10.63 251 PHE A C 1
ATOM 2058 O O . PHE A 1 252 ? 1.248 8.988 13.084 1.00 11.61 251 PHE A O 1
ATOM 2066 N N . THR A 1 253 ? 1.642 10.517 11.481 1.00 9.64 252 THR A N 1
ATOM 2067 C CA . THR A 1 253 ? 2.812 11.066 12.147 1.00 9.55 252 THR A CA 1
ATOM 2068 C C . THR A 1 253 ? 2.807 12.576 11.947 1.00 12.89 252 THR A C 1
ATOM 2069 O O . THR A 1 253 ? 1.980 13.126 11.216 1.00 12.84 252 THR A O 1
ATOM 2073 N N . GLY A 1 254 ? 3.718 13.257 12.624 1.00 10.36 253 GLY A N 1
ATOM 2074 C CA . GLY A 1 254 ? 3.868 14.678 12.434 1.00 8.76 253 GLY A CA 1
ATOM 2075 C C . GLY A 1 254 ? 4.754 15.016 11.253 1.00 9.13 253 GLY A C 1
ATOM 2076 O O . GLY A 1 254 ? 5.298 14.156 10.559 1.00 14.19 253 GLY A O 1
ATOM 2077 N N . GLU A 1 255 ? 4.915 16.321 11.039 1.00 12.82 254 GLU A N 1
ATOM 2078 C CA . GLU A 1 255 ? 5.679 16.805 9.896 1.00 16.40 254 GLU A CA 1
ATOM 2079 C C . GLU A 1 255 ? 7.160 16.425 10.002 1.00 15.72 254 GLU A C 1
ATOM 2080 O O . GLU A 1 255 ? 7.798 16.077 9.002 1.00 11.51 254 GLU A O 1
ATOM 2086 N N . LEU A 1 256 ? 7.712 16.452 11.216 1.00 14.28 255 LEU A N 1
ATOM 2087 C CA . LEU A 1 256 ? 9.142 16.240 11.399 1.00 12.36 255 LEU A CA 1
ATOM 2088 C C . LEU A 1 256 ? 9.550 14.778 11.199 1.00 10.32 255 LEU A C 1
ATOM 2089 O O . LEU A 1 256 ? 10.623 14.507 10.652 1.00 11.37 255 LEU A O 1
ATOM 2094 N N . ALA A 1 257 ? 8.724 13.826 11.628 1.00 9.23 256 ALA A N 1
ATOM 2095 C CA . ALA A 1 257 ? 9.062 12.413 11.516 1.00 9.62 256 ALA A CA 1
ATOM 2096 C C . ALA A 1 257 ? 8.551 11.765 10.236 1.00 14.60 256 ALA A C 1
ATOM 2097 O O . ALA A 1 257 ? 8.916 10.615 9.955 1.00 13.12 256 ALA A O 1
ATOM 2099 N N . TYR A 1 258 ? 7.729 12.468 9.462 1.00 10.48 257 TYR A N 1
ATOM 2100 C CA . TYR A 1 258 ? 7.153 11.895 8.245 1.00 12.62 257 TYR A CA 1
ATOM 2101 C C . TYR A 1 258 ? 8.174 11.307 7.274 1.00 10.32 257 TYR A C 1
ATOM 2102 O O . TYR A 1 258 ? 7.965 10.166 6.829 1.00 11.00 257 TYR A O 1
ATOM 2111 N N . PRO A 1 259 ? 9.259 12.001 6.882 1.00 10.40 258 PRO A N 1
ATOM 2112 C CA . PRO A 1 259 ? 10.222 11.356 5.970 1.00 13.02 258 PRO A CA 1
ATOM 2113 C C . PRO A 1 259 ? 10.797 10.051 6.504 1.00 14.05 258 PRO A C 1
ATOM 2114 O O . PRO A 1 259 ? 10.924 9.083 5.748 1.00 15.75 258 PRO A O 1
ATOM 2118 N N . GLU A 1 260 ? 11.132 9.978 7.791 1.00 11.64 259 GLU A N 1
ATOM 2119 C CA . GLU A 1 260 ? 11.720 8.735 8.280 1.00 13.11 259 GLU A CA 1
ATOM 2120 C C . GLU A 1 260 ? 10.674 7.629 8.395 1.00 17.88 259 GLU A C 1
ATOM 2121 O O . GLU A 1 260 ? 10.954 6.470 8.067 1.00 15.74 259 GLU A O 1
ATOM 2127 N N . MET A 1 261 ? 9.459 7.970 8.840 1.00 13.95 260 MET A N 1
ATOM 2128 C CA . MET A 1 261 ? 8.403 6.967 8.962 1.00 14.74 260 MET A CA 1
ATOM 2129 C C . MET A 1 261 ? 8.003 6.428 7.593 1.00 17.39 260 MET A C 1
ATOM 2130 O O . MET A 1 261 ? 7.791 5.220 7.427 1.00 14.15 260 MET A O 1
ATOM 2135 N N . LYS A 1 262 ? 7.941 7.303 6.592 1.00 15.30 261 LYS A N 1
ATOM 2136 C CA . LYS A 1 262 ? 7.656 6.855 5.234 1.00 16.46 261 LYS A CA 1
ATOM 2137 C C . LYS A 1 262 ? 8.723 5.880 4.737 1.00 17.23 261 LYS A C 1
ATOM 2138 O O . LYS A 1 262 ? 8.406 4.889 4.065 1.00 23.50 261 LYS A O 1
ATOM 2144 N N . ARG A 1 263 ? 9.986 6.127 5.085 1.00 18.59 262 ARG A N 1
ATOM 2145 C CA . ARG A 1 263 ? 11.072 5.235 4.687 1.00 16.64 262 ARG A CA 1
ATOM 2146 C C . ARG A 1 263 ? 11.032 3.918 5.457 1.00 25.44 262 ARG A C 1
ATOM 2147 O O . ARG A 1 263 ? 11.377 2.861 4.910 1.00 21.27 262 ARG A O 1
ATOM 2155 N N . LEU A 1 264 ? 10.647 3.961 6.736 1.00 17.69 263 LEU A N 1
ATOM 2156 C CA . LEU A 1 264 ? 10.653 2.749 7.549 1.00 20.93 263 LEU A CA 1
ATOM 2157 C C . LEU A 1 264 ? 9.526 1.789 7.193 1.00 22.58 263 LEU A C 1
ATOM 2158 O O . LEU A 1 264 ? 9.665 0.581 7.424 1.00 21.20 263 LEU A O 1
ATOM 2163 N N . PHE A 1 265 ? 8.420 2.279 6.641 1.00 13.92 264 PHE A N 1
ATOM 2164 C CA . PHE A 1 265 ? 7.251 1.445 6.365 1.00 19.94 264 PHE A CA 1
ATOM 2165 C C . PHE A 1 265 ? 6.831 1.589 4.908 1.00 14.83 264 PHE A C 1
ATOM 2166 O O . PHE A 1 265 ? 5.784 2.164 4.595 1.00 19.23 264 PHE A O 1
ATOM 2174 N N . PRO A 1 266 ? 7.623 1.030 3.985 1.00 27.70 265 PRO A N 1
ATOM 2175 C CA . PRO A 1 266 ? 7.366 1.232 2.549 1.00 28.88 265 PRO A CA 1
ATOM 2176 C C . PRO A 1 266 ? 6.063 0.657 2.010 1.00 37.76 265 PRO A C 1
ATOM 2177 O O . PRO A 1 266 ? 5.730 0.991 0.875 1.00 46.65 265 PRO A O 1
ATOM 2181 N N . ARG A 1 267 ? 5.339 -0.222 2.707 1.00 22.06 266 ARG A N 1
ATOM 2182 C CA . ARG A 1 267 ? 4.101 -0.764 2.154 1.00 23.67 266 ARG A CA 1
ATOM 2183 C C . ARG A 1 267 ? 2.887 -0.262 2.897 1.00 28.00 266 ARG A C 1
ATOM 2184 O O . ARG A 1 267 ? 1.781 -0.769 2.686 1.00 34.12 266 ARG A O 1
ATOM 2192 N N . ILE A 1 268 ? 3.067 0.729 3.755 1.00 18.83 267 ILE A N 1
ATOM 2193 C CA . ILE A 1 268 ? 1.984 1.297 4.528 1.00 20.34 267 ILE A CA 1
ATOM 2194 C C . ILE A 1 268 ? 1.882 2.771 4.175 1.00 18.62 267 ILE A C 1
ATOM 2195 O O . ILE A 1 268 ? 2.899 3.460 4.023 1.00 20.86 267 ILE A O 1
ATOM 2200 N N . LYS A 1 269 ? 0.658 3.246 4.028 1.00 18.09 268 LYS A N 1
ATOM 2201 C CA . LYS A 1 269 ? 0.446 4.665 3.801 1.00 22.93 268 LYS A CA 1
ATOM 2202 C C . LYS A 1 269 ? 0.736 5.437 5.081 1.00 22.22 268 LYS A C 1
ATOM 2203 O O . LYS A 1 269 ? 0.065 5.240 6.101 1.00 15.78 268 LYS A O 1
ATOM 2209 N N . VAL A 1 270 ? 1.742 6.303 5.032 1.00 14.36 269 VAL A N 1
ATOM 2210 C CA . VAL A 1 270 ? 2.072 7.199 6.132 1.00 14.75 269 VAL A CA 1
ATOM 2211 C C . VAL A 1 270 ? 1.433 8.550 5.837 1.00 16.28 269 VAL A C 1
ATOM 2212 O O . VAL A 1 270 ? 1.607 9.099 4.744 1.00 16.99 269 VAL A O 1
ATOM 2216 N N . VAL A 1 271 ? 0.700 9.089 6.805 1.00 11.81 270 VAL A N 1
ATOM 2217 C CA . VAL A 1 271 ? -0.040 10.334 6.639 1.00 14.01 270 VAL A CA 1
ATOM 2218 C C . VAL A 1 271 ? 0.641 11.423 7.468 1.00 14.35 270 VAL A C 1
ATOM 2219 O O . VAL A 1 271 ? 0.771 11.287 8.691 1.00 11.63 270 VAL A O 1
ATOM 2223 N N . MET A 1 272 ? 1.072 12.504 6.812 1.00 12.51 271 MET A N 1
ATOM 2224 C CA . MET A 1 272 ? 1.624 13.649 7.538 1.00 21.47 271 MET A CA 1
ATOM 2225 C C . MET A 1 272 ? 0.506 14.509 8.107 1.00 15.48 271 MET A C 1
ATOM 2226 O O . MET A 1 272 ? -0.346 15.009 7.361 1.00 16.92 271 MET A O 1
ATOM 2231 N N . VAL A 1 273 ? 0.520 14.712 9.418 1.00 13.28 272 VAL A N 1
ATOM 2232 C CA . VAL A 1 273 ? -0.445 15.577 10.084 1.00 9.92 272 VAL A CA 1
ATOM 2233 C C . VAL A 1 273 ? 0.258 16.894 10.417 1.00 11.82 272 VAL A C 1
ATOM 2234 O O . VAL A 1 273 ? 1.074 16.953 11.342 1.00 9.67 272 VAL A O 1
ATOM 2238 N N . LYS A 1 274 ? -0.040 17.943 9.656 1.00 9.30 273 LYS A N 1
ATOM 2239 C CA . LYS A 1 274 ? 0.423 19.282 9.995 1.00 15.71 273 LYS A CA 1
ATOM 2240 C C . LYS A 1 274 ? -0.238 19.787 11.274 1.00 14.92 273 LYS A C 1
ATOM 2241 O O . LYS A 1 274 ? -1.406 19.500 11.552 1.00 12.29 273 LYS A O 1
ATOM 2247 N N . ASN A 1 275 ? 0.531 20.534 12.070 1.00 9.13 274 ASN A N 1
ATOM 2248 C CA . ASN A 1 275 ? 0.084 20.992 13.390 1.00 10.60 274 ASN A CA 1
ATOM 2249 C C . ASN A 1 275 ? -0.450 22.416 13.241 1.00 14.31 274 ASN A C 1
ATOM 2250 O O . ASN A 1 275 ? 0.288 23.397 13.349 1.00 17.47 274 ASN A O 1
ATOM 2255 N N . GLU A 1 276 ? -1.749 22.532 12.983 1.00 13.33 275 GLU A N 1
ATOM 2256 C CA . GLU A 1 276 ? -2.372 23.845 12.938 1.00 16.98 275 GLU A CA 1
ATOM 2257 C C . GLU A 1 276 ? -2.802 24.331 14.315 1.00 15.58 275 GLU A C 1
ATOM 2258 O O . GLU A 1 276 ? -3.029 25.529 14.489 1.00 16.69 275 GLU A 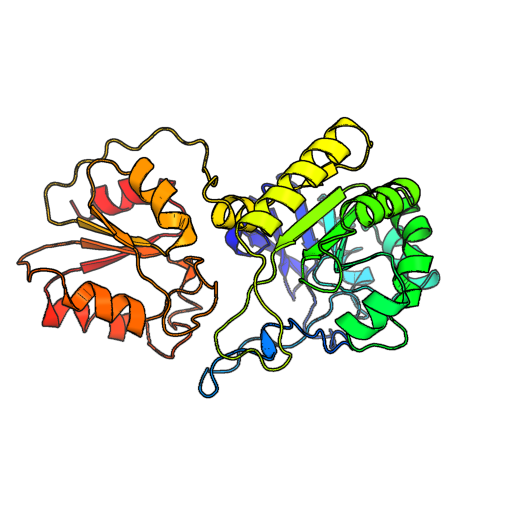O 1
ATOM 2264 N N . PHE A 1 277 ? -2.901 23.443 15.303 1.00 14.75 276 PHE A N 1
ATOM 2265 C CA . PHE A 1 277 ? -3.241 23.911 16.646 1.00 12.92 276 PHE A CA 1
ATOM 2266 C C . PHE A 1 277 ? -2.132 24.785 17.219 1.00 16.71 276 PHE A C 1
ATOM 2267 O O . PHE A 1 277 ? -2.408 25.837 17.816 1.00 14.61 276 PHE A O 1
ATOM 2275 N N . PHE A 1 278 ? -0.873 24.374 17.044 1.00 10.04 277 PHE A N 1
ATOM 2276 C CA . PHE A 1 278 ? 0.275 25.143 17.521 1.00 11.16 277 PHE A CA 1
ATOM 2277 C C . PHE A 1 278 ? 0.874 26.049 16.455 1.00 14.58 277 PHE A C 1
ATOM 2278 O O . PHE A 1 278 ? 1.354 27.143 16.787 1.00 14.51 277 PHE A O 1
ATOM 2286 N N . GLY A 1 279 ? 0.830 25.639 15.188 1.00 13.15 278 GLY A N 1
ATOM 2287 C CA . GLY A 1 279 ? 1.417 26.428 14.111 1.00 16.20 278 GLY A CA 1
ATOM 2288 C C . GLY A 1 279 ? 2.914 26.612 14.304 1.00 22.60 278 GLY A C 1
ATOM 2289 O O . GLY A 1 279 ? 3.600 25.798 14.945 1.00 11.52 278 GLY A O 1
ATOM 2290 N N . GLY A 1 280 ? 3.429 27.707 13.743 1.00 13.59 279 GLY A N 1
ATOM 2291 C CA . GLY A 1 280 ? 4.849 28.007 13.844 1.00 15.83 279 GLY A CA 1
ATOM 2292 C C . GLY A 1 280 ? 5.699 26.929 13.195 1.00 25.75 279 GLY A C 1
ATOM 2293 O O . GLY A 1 280 ? 5.408 26.462 12.089 1.00 15.99 279 GLY A O 1
ATOM 2294 N N . ASN A 1 281 ? 6.764 26.514 13.884 1.00 13.24 280 ASN A N 1
ATOM 2295 C CA . ASN A 1 281 ? 7.569 25.394 13.412 1.00 10.43 280 ASN A CA 1
ATOM 2296 C C . ASN A 1 281 ? 7.359 24.140 14.250 1.00 9.10 280 ASN A C 1
ATOM 2297 O O . ASN A 1 281 ? 8.211 23.245 14.249 1.00 12.24 280 ASN A O 1
ATOM 2302 N N . ILE A 1 282 ? 6.230 24.050 14.960 1.00 10.82 281 ILE A N 1
ATOM 2303 C CA . ILE A 1 282 ? 5.925 22.846 15.723 1.00 9.24 281 ILE A CA 1
ATOM 2304 C C . ILE A 1 282 ? 5.618 21.723 14.743 1.00 15.56 281 ILE A C 1
ATOM 2305 O O . ILE A 1 282 ? 4.761 21.861 13.857 1.00 10.74 281 ILE A O 1
ATOM 2310 N N . GLY A 1 283 ? 6.344 20.617 14.865 1.00 11.50 282 GLY A N 1
ATOM 2311 C CA . GLY A 1 283 ? 6.107 19.508 13.960 1.00 11.94 282 GLY A CA 1
ATOM 2312 C C . GLY A 1 283 ? 6.379 18.145 14.563 1.00 12.00 282 GLY A C 1
ATOM 2313 O O . GLY A 1 283 ? 6.373 17.137 13.846 1.00 14.37 282 GLY A O 1
ATOM 2314 N N . THR A 1 284 ? 6.636 18.089 15.865 1.00 8.14 283 THR A N 1
ATOM 2315 C CA . THR A 1 284 ? 6.993 16.815 16.462 1.00 9.87 283 THR A CA 1
ATOM 2316 C C . THR A 1 284 ? 5.733 16.016 16.796 1.00 14.03 283 THR A C 1
ATOM 2317 O O . THR A 1 284 ? 4.660 16.578 17.040 1.00 10.34 283 THR A O 1
ATOM 2321 N N . ALA A 1 285 ? 5.859 14.683 16.768 1.00 13.66 284 ALA A N 1
ATOM 2322 C CA . ALA A 1 285 ? 4.657 13.846 16.778 1.00 11.74 284 ALA A CA 1
ATOM 2323 C C . ALA A 1 285 ? 4.004 13.800 18.148 1.00 11.84 284 ALA A C 1
ATOM 2324 O O . ALA A 1 285 ? 2.792 13.587 18.247 1.00 13.49 284 ALA A O 1
ATOM 2326 N N . GLY A 1 286 ? 4.781 13.992 19.213 1.00 11.55 285 GLY A N 1
ATOM 2327 C CA . GLY A 1 286 ? 4.199 14.105 20.539 1.00 13.96 285 GLY A CA 1
ATOM 2328 C C . GLY A 1 286 ? 3.343 15.338 20.753 1.00 10.10 285 GLY A C 1
ATOM 2329 O O . GLY A 1 286 ? 2.672 15.421 21.790 1.00 12.73 285 GLY A O 1
ATOM 2330 N N . LEU A 1 287 ? 3.332 16.286 19.812 1.00 9.13 286 LEU A N 1
ATOM 2331 C CA . LEU A 1 287 ? 2.476 17.463 19.927 1.00 8.95 286 LEU A CA 1
ATOM 2332 C C . LEU A 1 287 ? 1.280 17.421 18.987 1.00 10.47 286 LEU A C 1
ATOM 2333 O O . LEU A 1 287 ? 0.556 18.413 18.894 1.00 9.22 286 LEU A O 1
ATOM 2338 N N . LEU A 1 288 ? 1.055 16.307 18.291 1.00 11.50 287 LEU A N 1
ATOM 2339 C CA . LEU A 1 288 ? -0.175 16.152 17.532 1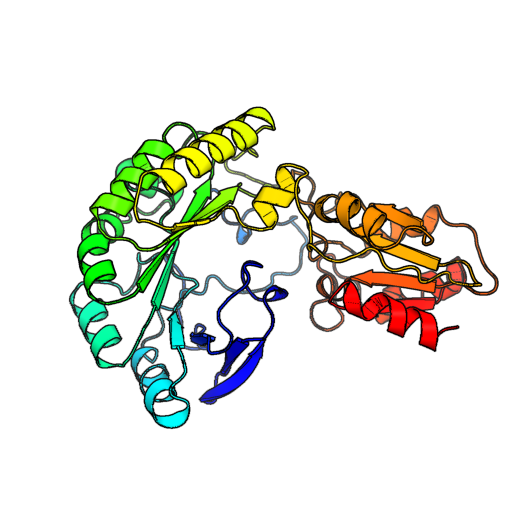.00 14.08 287 LEU A CA 1
ATOM 2340 C C . LEU A 1 288 ? -1.384 16.305 18.447 1.00 11.48 287 LEU A C 1
ATOM 2341 O O . LEU A 1 288 ? -1.335 15.994 19.643 1.00 14.09 287 LEU A O 1
ATOM 2346 N N . THR A 1 289 ? -2.473 16.791 17.865 1.00 12.38 288 THR A N 1
ATOM 2347 C CA . THR A 1 289 ? -3.708 17.101 18.566 1.00 11.59 288 THR A CA 1
ATOM 2348 C C . THR A 1 289 ? -4.874 16.306 17.989 1.00 12.92 288 THR A C 1
ATOM 2349 O O . THR A 1 289 ? -4.818 15.813 16.859 1.00 10.35 288 THR A O 1
ATOM 2353 N N . GLY A 1 290 ? -5.959 16.232 18.769 1.00 13.02 289 GLY A N 1
ATOM 2354 C CA . GLY A 1 290 ? -7.166 15.567 18.288 1.00 14.57 289 GLY A CA 1
ATOM 2355 C C . GLY A 1 290 ? -7.743 16.220 17.043 1.00 11.88 289 GLY A C 1
ATOM 2356 O O . GLY A 1 290 ? -8.155 15.535 16.103 1.00 11.33 289 GLY A O 1
ATOM 2357 N N . ARG A 1 291 ? -7.772 17.559 17.014 1.00 14.59 290 ARG A N 1
ATOM 2358 C CA . ARG A 1 291 ? -8.370 18.248 15.872 1.00 11.52 290 ARG A CA 1
ATOM 2359 C C . ARG A 1 291 ? -7.534 18.078 14.608 1.00 11.49 290 ARG A C 1
ATOM 2360 O O . ARG A 1 291 ? -8.093 17.966 13.509 1.00 11.16 290 ARG A O 1
ATOM 2368 N N . ASP A 1 292 ? -6.197 18.074 14.730 1.00 10.62 291 ASP A N 1
ATOM 2369 C CA . ASP A 1 292 ? -5.372 17.890 13.536 1.00 10.29 291 ASP A CA 1
ATOM 2370 C C . ASP A 1 292 ? -5.524 16.473 13.009 1.00 12.21 291 ASP A C 1
ATOM 2371 O O . ASP A 1 292 ? -5.633 16.259 11.795 1.00 10.26 291 ASP A O 1
ATOM 2376 N N . VAL A 1 293 ? -5.550 15.490 13.919 1.00 10.29 292 VAL A N 1
ATOM 2377 C CA . VAL A 1 293 ? -5.769 14.106 13.513 1.00 11.99 292 VAL A CA 1
ATOM 2378 C C . VAL A 1 293 ? -7.123 13.958 12.821 1.00 11.99 292 VAL A C 1
ATOM 2379 O O . VAL A 1 293 ? -7.231 13.309 11.772 1.00 10.73 292 VAL A O 1
ATOM 2383 N N . LEU A 1 294 ? -8.166 14.598 13.370 1.00 11.41 293 LEU A N 1
ATOM 2384 C CA . LEU A 1 294 ? -9.505 14.464 12.797 1.00 11.44 293 LEU A CA 1
ATOM 2385 C C . LEU A 1 294 ? -9.592 15.106 11.420 1.00 13.38 293 LEU A C 1
ATOM 2386 O O . LEU A 1 294 ? -10.313 14.600 10.551 1.00 11.95 293 LEU A O 1
ATOM 2391 N N . ARG A 1 295 ? -8.838 16.185 11.186 1.00 11.20 294 ARG A N 1
ATOM 2392 C CA . ARG A 1 295 ? -8.781 16.768 9.851 1.00 13.50 294 ARG A CA 1
ATOM 2393 C C . ARG A 1 295 ? -8.265 15.750 8.838 1.00 14.81 294 ARG A C 1
ATOM 2394 O O . ARG A 1 295 ? -8.825 15.611 7.748 1.00 16.38 294 ARG A O 1
ATOM 2402 N N . GLU A 1 296 ? -7.212 15.007 9.185 1.00 10.73 295 GLU A N 1
ATOM 2403 C CA . GLU A 1 296 ? -6.687 14.047 8.217 1.00 10.92 295 GLU A CA 1
ATOM 2404 C C . GLU A 1 296 ? -7.570 12.806 8.120 1.00 14.45 295 GLU A C 1
ATOM 2405 O O . GLU A 1 296 ? -7.707 12.230 7.032 1.00 11.11 295 GLU A O 1
ATOM 2411 N N . VAL A 1 297 ? -8.182 12.387 9.231 1.00 11.06 296 VAL A N 1
ATOM 2412 C CA . VAL A 1 297 ? -9.160 11.306 9.164 1.00 11.71 296 VAL A CA 1
ATOM 2413 C C . VAL A 1 297 ? -10.276 11.646 8.180 1.00 12.35 296 VAL A C 1
ATOM 2414 O O . VAL A 1 297 ? -10.728 10.786 7.419 1.00 11.94 296 VAL A O 1
ATOM 2418 N N . GLU A 1 298 ? -10.732 12.900 8.182 1.00 13.33 297 GLU A N 1
ATOM 2419 C CA . GLU A 1 298 ? -11.858 13.291 7.331 1.00 16.04 297 GLU A CA 1
ATOM 2420 C C . GLU A 1 298 ? -11.582 12.991 5.861 1.00 18.31 297 GLU A C 1
ATOM 2421 O O . GLU A 1 298 ? -12.514 12.702 5.099 1.00 14.86 297 GLU A O 1
ATOM 2427 N N . ARG A 1 299 ? -10.311 13.018 5.457 1.00 13.22 298 ARG A N 1
ATOM 2428 C CA . ARG A 1 299 ? -9.929 12.800 4.066 1.00 13.49 298 ARG A CA 1
ATOM 2429 C C . ARG A 1 299 ? -9.873 11.327 3.683 1.00 20.80 298 ARG A C 1
ATOM 2430 O O . ARG A 1 299 ? -9.812 11.018 2.488 1.00 16.09 298 ARG A O 1
ATOM 2438 N N . LEU A 1 300 ? -9.907 10.415 4.655 1.00 15.23 299 LEU A N 1
ATOM 2439 C CA . LEU A 1 300 ? -9.805 8.989 4.380 1.00 12.23 299 LEU A CA 1
ATOM 2440 C C . LEU A 1 300 ? -11.141 8.419 3.892 1.00 12.67 299 LEU A C 1
ATOM 2441 O O . LEU A 1 300 ? -12.209 8.940 4.236 1.00 13.12 299 LEU A O 1
ATOM 2446 N N . PRO A 1 301 ? -11.101 7.351 3.083 1.00 16.49 300 PRO A N 1
ATOM 2447 C CA . PRO A 1 301 ? -12.337 6.655 2.697 1.00 15.29 300 PRO A CA 1
ATOM 2448 C C . PRO A 1 301 ? -12.946 5.923 3.879 1.00 17.71 300 PRO A C 1
ATOM 2449 O O . PRO A 1 301 ? -12.247 5.537 4.815 1.00 15.37 300 PRO A O 1
ATOM 2453 N N . GLU A 1 302 ? -14.262 5.723 3.833 1.00 13.90 301 GLU A N 1
ATOM 2454 C CA . GLU A 1 302 ? -14.885 4.851 4.813 1.00 14.79 301 GLU A CA 1
ATOM 2455 C C . GLU A 1 302 ? -14.499 3.403 4.511 1.00 18.83 301 GLU A C 1
ATOM 2456 O O . GLU A 1 302 ? -14.249 3.033 3.362 1.00 16.19 301 GLU A O 1
ATOM 2462 N N . VAL A 1 303 ? -14.420 2.586 5.557 1.00 14.57 302 VAL A N 1
ATOM 2463 C CA . VAL A 1 303 ? -14.016 1.196 5.402 1.00 14.91 302 VAL A CA 1
ATOM 2464 C C . VAL A 1 303 ? -14.935 0.302 6.212 1.00 19.20 302 VAL A C 1
ATOM 2465 O O . VAL A 1 303 ? -15.516 0.721 7.219 1.00 16.16 302 VAL A O 1
ATOM 2469 N N . ASP A 1 304 ? -15.083 -0.943 5.742 1.00 15.94 303 ASP A N 1
ATOM 2470 C CA . ASP A 1 304 ? -15.674 -1.988 6.563 1.00 21.19 303 ASP A CA 1
ATOM 2471 C C . ASP A 1 304 ? -14.700 -2.486 7.621 1.00 17.74 303 ASP A C 1
ATOM 2472 O O . ASP A 1 304 ? -15.132 -2.979 8.664 1.00 20.48 303 ASP A O 1
ATOM 2477 N N . PHE A 1 305 ? -13.399 -2.393 7.353 1.00 16.16 304 PHE A N 1
ATOM 2478 C CA . PHE A 1 305 ? -12.373 -2.723 8.336 1.00 16.12 304 PHE A CA 1
ATOM 2479 C C . PHE A 1 305 ? -11.110 -1.966 7.961 1.00 18.36 304 PHE A C 1
ATOM 2480 O O . PHE A 1 305 ? -10.712 -1.963 6.792 1.00 15.48 304 PHE A O 1
ATOM 2488 N N . GLY A 1 306 ? -10.481 -1.329 8.938 1.00 15.13 305 GLY A N 1
ATOM 2489 C CA . GLY A 1 306 ? -9.239 -0.631 8.662 1.00 14.60 305 GLY A CA 1
ATOM 2490 C C . GLY A 1 306 ? -8.584 -0.208 9.955 1.00 14.33 305 GLY A C 1
ATOM 2491 O O . GLY A 1 306 ? -9.223 -0.168 11.008 1.00 14.46 305 GLY A O 1
ATOM 2492 N N . LEU A 1 307 ? -7.297 0.109 9.863 1.00 14.00 306 LEU A N 1
ATOM 2493 C CA . LEU A 1 307 ? -6.506 0.407 11.048 1.00 13.78 306 LEU A CA 1
ATOM 2494 C C . LEU A 1 307 ? -5.791 1.737 10.873 1.00 13.12 306 LEU A C 1
ATOM 2495 O O . LEU A 1 307 ? -5.166 1.981 9.835 1.00 14.00 306 LEU A O 1
ATOM 2500 N N . ILE A 1 308 ? -5.893 2.604 11.873 1.00 12.81 307 ILE A N 1
ATOM 2501 C CA . ILE A 1 308 ? -5.109 3.831 11.931 1.00 12.24 307 ILE A CA 1
ATOM 2502 C C . ILE A 1 308 ? -4.170 3.717 13.123 1.00 12.21 307 ILE A C 1
ATOM 2503 O O . ILE A 1 308 ? -4.604 3.368 14.224 1.00 12.49 307 ILE A O 1
ATOM 2508 N N . LEU A 1 309 ? -2.893 3.987 12.912 1.00 12.46 308 LEU A N 1
ATOM 2509 C CA . LEU A 1 309 ? -1.933 3.968 14.009 1.00 12.53 308 LEU A CA 1
ATOM 2510 C C . LEU A 1 309 ? -1.583 5.397 14.365 1.00 11.46 308 LEU A C 1
ATOM 2511 O O . LEU A 1 309 ? -1.350 6.221 13.475 1.00 11.02 308 LEU A O 1
ATOM 2516 N N . LEU A 1 310 ? -1.607 5.703 15.664 1.00 13.27 309 LEU A N 1
ATOM 2517 C CA . LEU A 1 310 ? -1.259 7.031 16.144 1.00 10.93 309 LEU A CA 1
ATOM 2518 C C . LEU A 1 310 ? -0.078 6.928 17.098 1.00 13.25 309 LEU A C 1
ATOM 2519 O O . LEU A 1 310 ? 0.103 5.901 17.753 1.00 13.82 309 LEU A O 1
ATOM 2524 N N . PRO A 1 311 ? 0.744 7.968 17.195 1.00 11.62 310 PRO A N 1
ATOM 2525 C CA . PRO A 1 311 ? 1.846 7.937 18.168 1.00 12.14 310 PRO A CA 1
ATOM 2526 C C . PRO A 1 311 ? 1.295 8.071 19.581 1.00 13.88 310 PRO A C 1
ATOM 2527 O O . PRO A 1 311 ? 0.587 9.038 19.893 1.00 14.56 310 PRO A O 1
ATOM 2531 N N . GLU A 1 312 ? 1.613 7.088 20.435 1.00 11.19 311 GLU A N 1
ATOM 2532 C CA . GLU A 1 312 ? 1.175 7.123 21.831 1.00 11.54 311 GLU A CA 1
ATOM 2533 C C . GLU A 1 312 ? 1.648 8.377 22.553 1.00 14.65 311 GLU A C 1
ATOM 2534 O O . GLU A 1 312 ? 1.018 8.802 23.528 1.00 13.30 311 GLU A O 1
ATOM 2540 N N . LEU A 1 313 ? 2.727 8.987 22.074 1.00 15.27 312 LEU A N 1
ATOM 2541 C CA . LEU A 1 313 ? 3.330 10.133 22.732 1.00 15.35 312 LEU A CA 1
ATOM 2542 C C . LEU A 1 313 ? 2.414 11.356 22.743 1.00 19.38 312 LEU A C 1
ATOM 2543 O O . LEU A 1 313 ? 2.581 12.233 23.600 1.00 13.95 312 LEU A O 1
ATOM 2548 N N . MET A 1 314 ? 1.427 11.424 21.841 1.00 11.80 313 MET A N 1
ATOM 2549 C CA . MET A 1 314 ? 0.504 12.557 21.829 1.00 11.21 313 MET A CA 1
ATOM 2550 C C . MET A 1 314 ? -0.545 12.504 22.933 1.00 10.75 313 MET A C 1
ATOM 2551 O O . MET A 1 314 ? -1.284 13.473 23.094 1.00 13.54 313 MET A O 1
ATOM 2556 N N . PHE A 1 315 ? -0.651 11.415 23.686 1.00 11.54 314 PHE A N 1
ATOM 2557 C CA . PHE A 1 315 ? -1.589 11.334 24.797 1.00 11.81 314 PHE A CA 1
ATOM 2558 C C . PHE A 1 315 ? -0.868 11.483 26.134 1.00 19.99 314 PHE A C 1
ATOM 2559 O O . PHE A 1 315 ? 0.205 10.910 26.344 1.00 16.09 314 PHE A O 1
ATOM 2567 N N . TYR A 1 316 ? -1.474 12.257 27.028 1.00 15.16 315 TYR A N 1
ATOM 2568 C CA . TYR A 1 316 ? -1.029 12.417 28.413 1.00 27.86 315 TYR A CA 1
ATOM 2569 C C . TYR A 1 316 ? -2.117 11.815 29.292 1.00 28.10 315 TYR A C 1
ATOM 2570 O O . TYR A 1 316 ? -3.170 12.424 29.503 1.00 24.36 315 TYR A O 1
ATOM 2579 N N . GLY A 1 317 ? -1.860 10.619 29.805 1.00 22.02 316 GLY A N 1
ATOM 2580 C CA . GLY A 1 317 ? -2.953 9.815 30.306 1.00 28.16 316 GLY A CA 1
ATOM 2581 C C . GLY A 1 317 ? -3.844 9.449 29.134 1.00 28.78 316 GLY A C 1
ATOM 2582 O O . GLY A 1 317 ? -3.391 8.821 28.172 1.00 23.60 316 GLY A O 1
ATOM 2583 N N . ASP A 1 318 ? -5.107 9.850 29.188 1.00 20.63 317 ASP A N 1
ATOM 2584 C CA . ASP A 1 318 ? -6.024 9.630 28.080 1.00 22.28 317 ASP A CA 1
ATOM 2585 C C . ASP A 1 318 ? -6.486 10.946 27.461 1.00 21.05 317 ASP A C 1
ATOM 2586 O O . ASP A 1 318 ? -7.570 11.014 26.877 1.00 19.73 317 ASP A O 1
ATOM 2591 N N . MET A 1 319 ? -5.668 11.994 27.568 1.00 14.12 318 MET A N 1
ATOM 2592 C CA . MET A 1 319 ? -6.023 13.331 27.110 1.00 13.88 318 MET A CA 1
ATOM 2593 C C . MET A 1 319 ? -5.066 13.761 26.008 1.00 16.48 318 MET A C 1
ATOM 2594 O O . MET A 1 319 ? -3.870 13.462 26.070 1.00 17.07 318 MET A O 1
ATOM 2599 N N . THR A 1 320 ? -5.589 14.474 25.008 1.00 15.81 319 THR A N 1
ATOM 2600 C CA . THR A 1 320 ? -4.748 15.206 24.070 1.00 12.53 319 THR A CA 1
ATOM 2601 C C . THR A 1 320 ? -4.548 16.638 24.559 1.00 12.22 319 THR A C 1
ATOM 2602 O O . THR A 1 320 ? -5.286 17.137 25.411 1.00 12.68 319 THR A O 1
ATOM 2606 N N . LEU A 1 321 ? -3.561 17.313 23.965 1.00 11.53 320 LEU A N 1
ATOM 2607 C CA . LEU A 1 321 ? -3.219 18.668 24.374 1.00 18.57 320 LEU A CA 1
ATOM 2608 C C . LEU A 1 321 ? -4.316 19.678 24.073 1.00 17.62 320 LEU A C 1
ATOM 2609 O O . LEU A 1 321 ? -4.347 20.736 24.713 1.00 14.32 320 LEU A O 1
ATOM 2614 N N . ASP A 1 322 ? -5.181 19.394 23.093 1.00 12.96 321 ASP A N 1
ATOM 2615 C CA . ASP A 1 322 ? -6.273 20.278 22.708 1.00 13.23 321 ASP A CA 1
ATOM 2616 C C . ASP A 1 322 ? -7.607 19.845 23.302 1.00 18.09 321 ASP A C 1
ATOM 2617 O O . ASP A 1 322 ? -8.656 20.324 22.857 1.00 16.79 321 ASP A O 1
ATOM 2622 N N . GLY A 1 323 ? -7.591 18.969 24.306 1.00 16.51 322 GLY A N 1
ATOM 2623 C CA . GLY A 1 323 ? -8.760 18.746 25.143 1.00 14.20 322 GLY A CA 1
ATOM 2624 C C . GLY A 1 323 ? -9.660 17.581 24.775 1.00 14.41 322 GLY A C 1
ATOM 2625 O O . GLY A 1 323 ? -10.822 17.575 25.190 1.00 16.18 322 GLY A O 1
ATOM 2626 N N . TRP A 1 324 ? -9.165 16.601 24.022 1.00 15.03 323 TRP A N 1
ATOM 2627 C CA . TRP A 1 324 ? -9.926 15.413 23.652 1.00 14.04 323 TRP A CA 1
ATOM 2628 C C . TRP A 1 324 ? -9.580 14.249 24.571 1.00 14.26 323 TRP A C 1
ATOM 2629 O O . TRP A 1 324 ? -8.409 14.036 24.902 1.00 18.74 323 TRP A O 1
ATOM 2640 N N . ARG A 1 325 ? -10.593 13.489 24.962 1.00 14.94 324 ARG A N 1
ATOM 2641 C CA . ARG A 1 325 ? -10.368 12.205 25.606 1.00 16.83 324 ARG A CA 1
ATOM 2642 C C . ARG A 1 325 ? -10.110 11.136 24.549 1.00 16.18 324 ARG A C 1
ATOM 2643 O O . ARG A 1 325 ? -10.788 11.086 23.520 1.00 15.25 324 ARG A O 1
ATOM 2651 N N . ARG A 1 326 ? -9.125 10.276 24.820 1.00 14.58 325 ARG A N 1
ATOM 2652 C CA . ARG A 1 326 ? -8.737 9.232 23.879 1.00 14.24 325 ARG A CA 1
ATOM 2653 C C . ARG A 1 326 ? -9.952 8.431 23.389 1.00 14.69 325 ARG A C 1
ATOM 2654 O O . ARG A 1 326 ? -10.139 8.246 22.182 1.00 14.35 325 ARG A O 1
ATOM 2662 N N . GLN A 1 327 ? -10.815 7.990 24.310 1.00 15.52 326 GLN A N 1
ATOM 2663 C CA . GLN A 1 327 ? -11.941 7.140 23.907 1.00 17.61 326 GLN A CA 1
ATOM 2664 C C . GLN A 1 327 ? -12.949 7.892 23.034 1.00 19.76 326 GLN A C 1
ATOM 2665 O O . GLN A 1 327 ? -13.621 7.275 22.190 1.00 16.03 326 GLN A O 1
ATOM 2671 N N . ASP A 1 328 ? -13.074 9.213 23.223 1.00 15.84 327 ASP A N 1
ATOM 2672 C CA . ASP A 1 328 ? -13.989 10.009 22.402 1.00 20.61 327 ASP A CA 1
ATOM 2673 C C . ASP A 1 328 ? -13.427 10.218 21.004 1.00 15.66 327 ASP A C 1
ATOM 2674 O O . ASP A 1 328 ? -14.175 10.234 20.019 1.00 16.82 327 ASP A O 1
ATOM 2679 N N . LEU A 1 329 ? -12.118 10.424 20.906 1.00 14.36 328 LEU A N 1
ATOM 2680 C CA . LEU A 1 329 ? -11.483 10.508 19.600 1.00 13.66 328 LEU A CA 1
ATOM 2681 C C . LEU A 1 329 ? -11.628 9.195 18.831 1.00 14.99 328 LEU A C 1
ATOM 2682 O O . LEU A 1 329 ? -11.988 9.196 17.648 1.00 13.52 328 LEU A O 1
ATOM 2687 N N . PHE A 1 330 ? -11.386 8.066 19.503 1.00 13.99 329 PHE A N 1
ATOM 2688 C CA . PHE A 1 330 ? -11.411 6.763 18.836 1.00 14.08 329 PHE A CA 1
ATOM 2689 C C . PHE A 1 330 ? -12.831 6.367 18.444 1.00 14.60 329 PHE A C 1
ATOM 2690 O O . PHE A 1 330 ? -13.049 5.799 17.366 1.00 14.53 329 PHE A O 1
ATOM 2698 N N . SER A 1 331 ? -13.813 6.653 19.305 1.00 15.20 330 SER A N 1
ATOM 2699 C CA A SER A 1 331 ? -15.187 6.293 18.972 0.61 15.77 330 SER A CA 1
ATOM 2700 C CA B SER A 1 331 ? -15.198 6.313 18.989 0.39 15.78 330 SER A CA 1
ATOM 2701 C C . SER A 1 331 ? -15.710 7.124 17.802 1.00 15.48 330 SER A C 1
ATOM 2702 O O . SER A 1 331 ? -16.415 6.598 16.935 1.00 15.64 330 SER A O 1
ATOM 2707 N N . LYS A 1 332 ? -15.356 8.410 17.741 1.00 15.09 331 LYS A N 1
ATOM 2708 C CA . LYS A 1 332 ? -15.811 9.236 16.625 1.00 15.28 331 LYS A CA 1
ATOM 2709 C C . LYS A 1 332 ? -15.257 8.712 15.306 1.00 14.39 331 LYS A C 1
ATOM 2710 O O . LYS A 1 332 ? -15.972 8.648 14.296 1.00 14.81 331 LYS A O 1
ATOM 2716 N N . ILE A 1 333 ? -13.996 8.286 15.316 1.00 13.92 332 ILE A N 1
ATOM 2717 C CA . ILE A 1 333 ? -13.368 7.720 14.129 1.00 15.48 332 ILE A CA 1
ATOM 2718 C C . ILE A 1 333 ? -14.043 6.410 13.737 1.00 16.57 332 ILE A C 1
ATOM 2719 O O . ILE A 1 333 ? -14.359 6.188 12.559 1.00 14.36 332 ILE A O 1
ATOM 2724 N N . LEU A 1 334 ? -14.260 5.517 14.707 1.00 14.44 333 LEU A N 1
ATOM 2725 C CA . LEU A 1 334 ? -14.911 4.244 14.407 1.00 14.94 333 LEU A CA 1
ATOM 2726 C C . LEU A 1 334 ? -16.294 4.468 13.795 1.00 15.30 333 LEU A C 1
ATOM 2727 O O . LEU A 1 334 ? -16.608 3.918 12.735 1.00 18.20 333 LEU A O 1
ATOM 2732 N N . ILE A 1 335 ? -17.121 5.308 14.427 1.00 15.58 334 ILE A N 1
ATOM 2733 C CA . ILE A 1 335 ? -18.491 5.494 13.950 1.00 16.05 334 ILE A CA 1
ATOM 2734 C C . ILE A 1 335 ? -18.512 6.186 12.588 1.00 15.66 334 ILE A C 1
ATOM 2735 O O . ILE A 1 335 ? -19.230 5.763 11.673 1.00 16.85 334 ILE A O 1
ATOM 2740 N N . GLU A 1 336 ? -17.723 7.243 12.423 1.00 15.11 335 GLU A N 1
ATOM 2741 C CA . GLU A 1 336 ? -17.825 8.044 11.207 1.00 18.58 335 GLU A CA 1
ATOM 2742 C C . GLU A 1 336 ? -17.117 7.424 10.007 1.00 18.61 335 GLU A C 1
ATOM 2743 O O . GLU A 1 336 ? -17.583 7.603 8.875 1.00 14.61 335 GLU A O 1
ATOM 2749 N N . LYS A 1 337 ? -16.001 6.703 10.208 1.00 14.22 336 LYS A N 1
ATOM 2750 C CA . LYS A 1 337 ? -15.224 6.194 9.082 1.00 14.04 336 LYS A CA 1
ATOM 2751 C C . LYS A 1 337 ? -14.984 4.689 9.105 1.00 14.90 336 LYS A C 1
ATOM 2752 O O . LYS A 1 337 ? -14.631 4.129 8.065 1.00 16.56 336 LYS A O 1
ATOM 2758 N N . GLY A 1 338 ? -15.146 4.030 10.245 1.00 16.21 337 GLY A N 1
ATOM 2759 C CA . GLY A 1 338 ? -15.039 2.592 10.347 1.00 14.85 337 GLY A CA 1
ATOM 2760 C C . GLY A 1 338 ? -13.701 2.074 10.842 1.00 14.65 337 GLY A C 1
ATOM 2761 O O . GLY A 1 338 ? -13.592 0.868 11.105 1.00 16.89 337 GLY A O 1
ATOM 2762 N N . TYR A 1 339 ? -12.694 2.939 10.994 1.00 14.10 338 TYR A N 1
ATOM 2763 C CA . TYR A 1 339 ? -11.351 2.511 11.381 1.00 13.91 338 TYR A CA 1
ATOM 2764 C C . TYR A 1 339 ? -11.252 2.208 12.873 1.00 14.15 338 TYR A C 1
ATOM 2765 O O . TYR A 1 339 ? -11.788 2.937 13.712 1.00 14.17 338 TYR A O 1
ATOM 2774 N N . ILE A 1 340 ? -10.518 1.154 13.195 1.00 14.40 339 ILE A N 1
ATOM 2775 C CA . ILE A 1 340 ? -9.989 0.955 14.541 1.00 14.55 339 ILE A CA 1
ATOM 2776 C C . ILE A 1 340 ? -8.737 1.810 14.688 1.00 13.94 339 ILE A C 1
ATOM 2777 O O . ILE A 1 340 ? -7.932 1.900 13.756 1.00 15.36 339 ILE A O 1
ATOM 2782 N N . VAL A 1 341 ? -8.562 2.453 15.843 1.00 13.84 340 VAL A N 1
ATOM 2783 C CA . VAL A 1 341 ? -7.346 3.201 16.141 1.00 13.33 340 VAL A CA 1
ATOM 2784 C C . VAL A 1 341 ? -6.540 2.453 17.196 1.00 13.91 340 VAL A C 1
ATOM 2785 O O . VAL A 1 341 ? -7.086 2.040 18.221 1.00 16.58 340 VAL A O 1
ATOM 2789 N N . GLU A 1 342 ? -5.245 2.266 16.937 1.00 15.85 341 GLU A N 1
ATOM 2790 C CA . GLU A 1 342 ? -4.296 1.741 17.914 1.00 15.34 341 GLU A CA 1
ATOM 2791 C C . GLU A 1 342 ? -3.140 2.726 18.058 1.00 17.46 341 GLU A C 1
ATOM 2792 O O . GLU A 1 342 ? -2.895 3.558 17.179 1.00 14.46 341 GLU A O 1
ATOM 2798 N N . THR A 1 343 ? -2.426 2.638 19.174 1.00 14.34 342 THR A N 1
ATOM 2799 C CA . THR A 1 343 ? -1.266 3.490 19.402 1.00 13.94 342 THR A CA 1
ATOM 2800 C C . THR A 1 343 ? -0.053 2.641 19.776 1.00 13.06 342 THR A C 1
ATOM 2801 O O . THR A 1 343 ? -0.182 1.505 20.225 1.00 17.73 342 THR A O 1
ATOM 2805 N N . ALA A 1 344 ? 1.134 3.216 19.582 1.00 15.18 343 ALA A N 1
ATOM 2806 C CA . ALA A 1 344 ? 2.389 2.637 20.048 1.00 18.91 343 ALA A CA 1
ATOM 2807 C C . ALA A 1 344 ? 3.410 3.753 20.221 1.00 16.44 343 ALA A C 1
ATOM 2808 O O . ALA A 1 344 ? 3.264 4.841 19.665 1.00 14.11 343 ALA A O 1
ATOM 2810 N N . LEU A 1 345 ? 4.464 3.461 20.982 1.00 18.41 344 LEU A N 1
ATOM 2811 C CA . LEU A 1 345 ? 5.474 4.477 21.266 1.00 22.01 344 LEU A CA 1
ATOM 2812 C C . LEU A 1 345 ? 6.551 4.543 20.184 1.00 20.80 344 LEU A C 1
ATOM 2813 O O . LEU A 1 345 ? 6.799 5.605 19.609 1.00 19.79 344 LEU A O 1
ATOM 2818 N N . GLU A 1 346 ? 7.218 3.432 19.930 1.00 27.95 345 GLU A N 1
ATOM 2819 C CA . GLU A 1 346 ? 8.365 3.399 19.036 1.00 31.26 345 GLU A CA 1
ATOM 2820 C C . GLU A 1 346 ? 7.997 2.787 17.688 1.00 21.76 345 GLU A C 1
ATOM 2821 O O . GLU A 1 346 ? 7.073 1.978 17.603 1.00 20.66 345 GLU A O 1
ATOM 2827 N N . PRO A 1 347 ? 8.710 3.168 16.621 1.00 24.00 346 PRO A N 1
ATOM 2828 C CA . PRO A 1 347 ? 8.462 2.538 15.306 1.00 27.52 346 PRO A CA 1
ATOM 2829 C C . PRO A 1 347 ? 8.585 1.026 15.308 1.00 25.73 346 PRO A C 1
ATOM 2830 O O . PRO A 1 347 ? 7.832 0.341 14.596 1.00 24.90 346 PRO A O 1
ATOM 2834 N N . THR A 1 348 ? 9.527 0.474 16.078 1.00 21.37 347 THR A N 1
ATOM 2835 C CA . THR A 1 348 ? 9.710 -0.971 16.084 1.00 22.98 347 THR A CA 1
ATOM 2836 C C . THR A 1 348 ? 8.517 -1.714 16.672 1.00 24.67 347 THR A C 1
ATOM 2837 O O . THR A 1 348 ? 8.427 -2.926 16.495 1.00 18.79 347 THR A O 1
ATOM 2841 N N . GLU A 1 349 ? 7.599 -1.032 17.355 1.00 22.46 348 GLU A N 1
ATOM 2842 C CA . GLU A 1 349 ? 6.403 -1.699 17.856 1.00 20.67 348 GLU A CA 1
ATOM 2843 C C . GLU A 1 349 ? 5.311 -1.843 16.801 1.00 20.29 348 GLU A C 1
ATOM 2844 O O . GLU A 1 349 ? 4.354 -2.585 17.025 1.00 25.42 348 GLU A O 1
ATOM 2850 N N . ILE A 1 350 ? 5.428 -1.172 15.661 1.00 20.70 349 ILE A N 1
ATOM 2851 C CA . ILE A 1 350 ? 4.314 -1.093 14.715 1.00 18.18 349 ILE A CA 1
ATOM 2852 C C . ILE A 1 350 ? 4.062 -2.443 14.048 1.00 19.44 349 ILE A C 1
ATOM 2853 O O . ILE A 1 350 ? 2.902 -2.867 13.980 1.00 23.46 349 ILE A O 1
ATOM 2858 N N . PRO A 1 351 ? 5.084 -3.164 13.562 1.00 20.48 350 PRO A N 1
ATOM 2859 C CA . PRO A 1 351 ? 4.790 -4.463 12.943 1.00 17.72 350 PRO A CA 1
ATOM 2860 C C . PRO A 1 351 ? 4.005 -5.393 13.852 1.00 19.31 350 PRO A C 1
ATOM 2861 O O . PRO A 1 351 ? 3.104 -6.091 13.377 1.00 20.53 350 PRO A O 1
ATOM 2865 N N . LYS A 1 352 ? 4.297 -5.410 15.154 1.00 20.04 351 LYS A N 1
ATOM 2866 C CA . LYS A 1 352 ? 3.585 -6.336 16.028 1.00 24.02 351 LYS A CA 1
ATOM 2867 C C . LYS A 1 352 ? 2.160 -5.871 16.301 1.00 27.21 351 LYS A C 1
ATOM 2868 O O . LYS A 1 352 ? 1.283 -6.710 16.545 1.00 29.00 351 LYS A O 1
ATOM 2874 N N . VAL A 1 353 ? 1.913 -4.554 16.270 1.00 18.90 352 VAL A N 1
ATOM 2875 C CA . VAL A 1 353 ? 0.546 -4.044 16.365 1.00 24.25 352 VAL A CA 1
ATOM 2876 C C . VAL A 1 353 ? -0.257 -4.482 15.149 1.00 20.50 352 VAL A C 1
ATOM 2877 O O . VAL A 1 353 ? -1.380 -4.982 15.266 1.00 25.05 352 VAL A O 1
ATOM 2881 N N . ILE A 1 354 ? 0.299 -4.265 13.959 1.00 22.27 353 ILE A N 1
ATOM 2882 C CA . ILE A 1 354 ? -0.398 -4.640 12.737 1.00 27.92 353 ILE A CA 1
ATOM 2883 C C . ILE A 1 354 ? -0.648 -6.142 12.708 1.00 23.73 353 ILE A C 1
ATOM 2884 O O . ILE A 1 354 ? -1.732 -6.597 12.331 1.00 27.39 353 ILE A O 1
ATOM 2889 N N . GLU A 1 355 ? 0.345 -6.933 13.120 1.00 26.30 354 GLU A N 1
ATOM 2890 C CA . GLU A 1 355 ? 0.197 -8.383 13.064 1.00 37.96 354 GLU A CA 1
ATOM 2891 C C . GLU A 1 355 ? -0.938 -8.868 13.954 1.00 35.57 354 GLU A C 1
ATOM 2892 O O . GLU A 1 355 ? -1.617 -9.844 13.616 1.00 38.48 354 GLU A O 1
ATOM 2898 N N . LYS A 1 356 ? -1.184 -8.183 15.069 1.00 27.07 355 LYS A N 1
ATOM 2899 C CA . LYS A 1 356 ? -2.213 -8.635 15.999 1.00 34.14 355 LYS A CA 1
ATOM 2900 C C . LYS A 1 356 ? -3.614 -8.300 15.500 1.00 41.74 355 LYS A C 1
ATOM 2901 O O . LYS A 1 356 ? -4.544 -9.093 15.679 1.00 43.12 355 LYS A O 1
ATOM 2907 N N . ILE A 1 357 ? -3.784 -7.128 14.886 1.00 35.47 356 ILE A N 1
ATOM 2908 C CA . ILE A 1 357 ? -5.067 -6.767 14.302 1.00 43.13 356 ILE A CA 1
ATOM 2909 C C . ILE A 1 357 ? -5.327 -7.550 13.020 1.00 43.52 356 ILE A C 1
ATOM 2910 O O . ILE A 1 357 ? -6.470 -7.613 12.555 1.00 41.57 356 ILE A O 1
ATOM 2915 N N . SER A 1 358 ? -4.300 -8.171 12.443 1.00 54.41 357 SER A N 1
ATOM 2916 C CA . SER A 1 358 ? -4.435 -8.854 11.155 1.00 52.44 357 SER A CA 1
ATOM 2917 C C . SER A 1 358 ? -4.764 -10.335 11.314 1.00 55.13 357 SER A C 1
ATOM 2918 O O . SER A 1 358 ? -3.976 -11.110 11.860 1.00 57.81 357 SER A O 1
#

Secondary structure (DSSP, 8-state):
-EEEE-TTS-EEEE-GGGTTS----TTEEE----TT--B-----TT-GGGSS-TT-------B-GGG-TTHHHHHHHHHHHT--EEEEEEE-S-SS-SHHHHHHHHHHT--EEEEE---S-HHHHHHHHT-TTTHHHHHHHHHHHHHSEEEEEEEE-TTTSSTTHHHHHHHHHHTT--EEEEEEPP--TT-SS---PPPHHHHHHHHHHHHHHHTTSSSEEE--HHHHHHHT-----PPPP----SS-EEEEEETTTHHHHHHH-TTSEEEEE--TTT-TT---GGG--HHHHHHHHHTSPP-SS-EEEEEGGG-BTTB-TTS-BHHHHHHHHHHHH--EEEEESSGGGHHHHHHHH-

Radius of gyration: 21.7 Å; Cα contacts (8 Å, |Δi|>4): 694; chains: 1; bounding box: 57×49×48 Å

Organism: Pyrococcus furiosus (strain ATCC 43587 / DSM 3638 / JCM 8422 / Vc1) (NCBI:txid186497)

Foldseek 3Di:
DEWEAALVLDIDDDDCLVPQQDDDDHLEYEYEAHPQFDAQQWDALLPPQQQADPPWDDDDGRGARLRHPCSLVSLLSCCVPPVGQYEYESHQCQPNHDPVVLVSNLVSPHAEYEHALQFLPLVLQCVRGVNNRSNRVSVCLLVNLVRHQYEYEHADWPPRQQVPVLVRVVSCLVSNHAEYEYHFRFAFPRRDNPTATQDLVSLVVSVVSLVVCCVPGNHHYHHHQNSCLVNVRHEPPDQADAQAFPAQEEEEFWPSCQVHLCRNHVRHHYHYQYDPSGHHPDTHQLQDFLVSVVVVLVVDAADCEYEYEGEPSQDDPQAGRRGDGVVRSQVVSCVPRNYGYDYDHDPVCVSVVSVVSD

Solvent-accessible surface area: 17479 Å² total; per-residue (Å²): 119,4,36,32,1,31,94,90,53,125,64,99,131,5,42,68,68,91,56,41,17,20,114,37,118,112,54,0,0,5,0,26,30,15,89,142,25,21,81,23,44,12,12,16,24,25,20,146,37,64,6,47,9,104,170,29,125,145,109,73,65,75,65,2,0,1,29,0,110,43,0,23,104,4,0,125,78,0,64,166,95,65,103,34,51,0,8,0,13,74,4,8,3,31,31,144,20,75,106,114,34,0,121,41,0,108,119,2,17,7,34,5,0,10,0,30,0,4,0,11,55,89,112,41,0,53,139,0,1,121,22,195,87,0,9,121,1,9,89,23,0,46,51,0,12,155,49,6,75,0,0,0,20,0,34,0,0,15,82,42,0,3,120,38,0,10,83,0,0,76,38,0,41,96,39,37,3,69,5,0,4,0,26,9,3,33,8,11,115,72,32,192,61,171,15,109,43,11,70,174,145,34,13,49,101,0,42,90,21,1,83,89,32,67,167,124,46,80,4,115,14,18,29,1,39,56,0,50,14,40,30,61,77,62,78,49,64,64,146,63,45,144,29,104,16,120,103,60,14,32,4,3,5,0,78,29,24,41,79,7,21,117,96,0,1,86,135,13,117,4,12,56,1,109,10,92,17,8,12,56,38,26,6,55,19,14,54,1,0,0,124,1,0,29,87,16,5,121,185,16,82,132,29,158,69,0,6,0,7,4,23,51,71,3,17,148,58,86,71,8,28,15,38,66,113,46,116,54,0,41,53,76,1,95,145,83,33,21,0,61,13,61,30,18,55,62,23,66,69,12,19,141,26,2,99,164,50,69